Protein 8OO2 (pdb70)

Solvent-accessible surface area: 16910 Å² total; per-residue (Å²): 110,171,100,18,50,82,36,0,0,85,17,0,13,143,14,0,63,149,52,3,37,156,7,0,7,24,156,90,0,10,112,93,28,42,146,56,2,99,24,0,113,90,66,8,171,70,80,31,50,0,17,11,22,0,3,35,8,1,15,76,109,34,12,51,84,12,76,80,81,115,159,22,101,83,24,55,113,5,1,2,42,13,0,68,9,20,28,146,12,0,73,78,52,138,47,1,0,61,1,34,17,3,15,68,77,30,80,112,20,42,133,57,40,88,70,39,13,100,9,0,110,104,34,54,4,51,79,158,49,0,69,28,0,35,53,0,3,19,26,0,0,1,0,1,0,6,10,29,72,127,128,136,69,54,34,65,40,37,92,87,2,3,51,27,0,0,65,7,0,0,40,4,0,160,79,118,91,110,172,101,18,54,85,36,0,0,96,27,0,15,143,14,0,78,141,34,0,34,135,13,0,22,13,183,104,1,11,112,95,30,51,148,51,4,102,24,0,108,87,67,6,176,74,78,46,69,0,16,7,20,0,3,34,9,3,14,74,120,31,13,50,88,16,75,81,80,115,154,21,108,73,31,42,106,4,0,2,47,13,0,72,7,22,24,142,12,3,88,76,58,103,45,2,7,56,0,39,20,1,12,36,60,31,78,113,17,35,132,58,25,86,77,39,3,132,13,0,102,103,36,56,7,65,64,179,41,0,25,8,0,33,34,0,4,21,20,0,0,1,0,4,5,0,13,35,80,98,147,78,43,87,109,17,3,51,28,0,0,67,6,0,0,21,5,0,125,78,140,93

Nearest PDB structures (foldseek):
  8oo2-assembly1_A  TM=1.006E+00  e=8.091E-26  Amycolatopsis sulphurea
  8oo2-assembly1_B  TM=9.957E-01  e=4.336E-22  Amycolatopsis sulphurea
  2vpr-assembly1_A  TM=8.289E-01  e=4.171E-10  Pasteurella multocida
  6yr1-assembly1_AAA-2  TM=7.875E-01  e=1.462E-09  Escherichia coli
  4abz-assembly1_AAA-2  TM=7.807E-01  e=1.773E-09  Escherichia coli

Radius of gyration: 21.55 Å; Cα contacts (8 Å, |Δi|>4): 403; chains: 2; bounding box: 54×49×58 Å

Organism: NCBI:txid76022

Sequence (349 aa):
VRLSPETFARAALKLLNKSGLEGVSLRKLGDELGVQGPALYAHFKNKQELLDLMAEIMLDEALAPLDAMTEVADWHWWLAERARTIRRTLLSYRDGALLHAGSRPTADGAEAIPALLRPLREAGFSDKEALTVIITIGRYTLGCVIDEQRAPQPGPGADDTFEFGLQALLAGLRARLVRLSPETFARAALKLLNKSGLEGVSLRKLGDELGVQGPALYAHFKNKQELLDLMAEIMLDEALAPLDAMTEVADWHWWLAERARTIRRTLLSYRDGALLHAGSRPTADGAEAIPALLRPLREAGFSDKEALTVIITIGRYTLGCVIDEQRPGADDTFEFGLQALLAGLRARL

Structure (mmCIF, N/CA/C/O backbone):
data_8OO2
#
_entry.id   8OO2
#
_cell.length_a   44.580
_cell.length_b   82.780
_cell.length_c   99.940
_cell.angle_alpha   90.00
_cell.angle_beta   90.00
_cell.angle_gamma   90.00
#
_symmetry.space_group_name_H-M   'P 21 21 21'
#
loop_
_entity.id
_entity.type
_entity.pdbx_description
1 polymer 'Putative transcriptional regulator'
2 non-polymer 2-carboxamido-2-deacetyl-chelocardin
3 non-polymer 'MAGNESIUM ION'
4 water water
#
loop_
_atom_site.group_PDB
_atom_site.id
_atom_site.type_symbol
_atom_site.label_atom_id
_atom_site.label_alt_id
_atom_site.label_comp_id
_atom_site.label_asym_id
_atom_site.label_entity_id
_atom_site.label_seq_id
_atom_site.pdbx_PDB_ins_code
_atom_site.Cartn_x
_atom_site.Cartn_y
_atom_site.Cartn_z
_atom_site.occupancy
_atom_site.B_iso_or_equiv
_atom_site.auth_seq_id
_atom_site.auth_comp_id
_atom_site.auth_asym_id
_atom_site.auth_atom_id
_atom_site.pdbx_PDB_model_num
ATOM 1 N N . VAL A 1 5 ? -17.613 12.942 20.797 1.00 39.74 1 VAL A N 1
ATOM 2 C CA . VAL A 1 5 ? -16.346 12.123 20.773 1.00 35.29 1 VAL A CA 1
ATOM 3 C C . VAL A 1 5 ? -15.164 13.066 20.751 1.00 34.03 1 VAL A C 1
ATOM 4 O O . VAL A 1 5 ? -15.313 14.259 20.498 1.00 35.78 1 VAL A O 1
ATOM 17 N N . ARG A 1 6 ? -13.975 12.533 21.048 1.00 32.72 2 ARG A N 1
ATOM 18 C CA . ARG A 1 6 ? -12.793 13.362 21.114 1.00 32.46 2 ARG A CA 1
ATOM 19 C C . ARG A 1 6 ? -12.420 13.825 19.697 1.00 32.64 2 ARG A C 1
ATOM 20 O O . ARG A 1 6 ? -12.678 13.138 18.718 1.00 31.79 2 ARG A O 1
ATOM 41 N N . LEU A 1 7 ? -11.830 15.020 19.620 1.00 35.02 3 LEU A N 1
ATOM 42 C CA . LEU A 1 7 ? -11.492 15.644 18.331 1.00 36.34 3 LEU A CA 1
ATOM 43 C C . LEU A 1 7 ? -10.068 15.252 17.965 1.00 33.42 3 LEU A C 1
ATOM 44 O O . LEU A 1 7 ? -9.088 15.965 18.23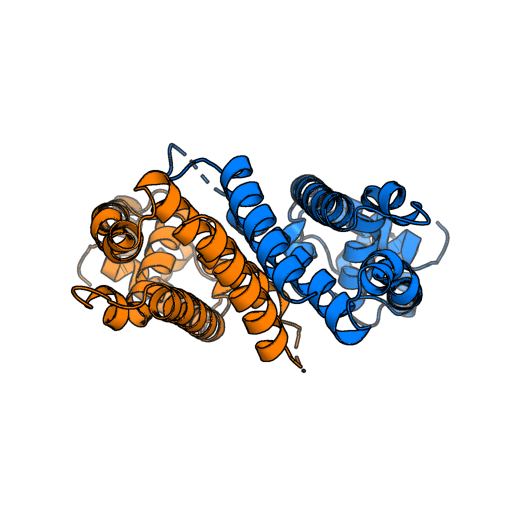1 1.00 35.04 3 LEU A O 1
ATOM 60 N N . SER A 1 8 ? -9.951 14.069 17.357 1.00 31.66 4 SER A N 1
ATOM 61 C CA . SER A 1 8 ? -8.658 13.585 16.875 1.00 34.17 4 SER A CA 1
ATOM 62 C C . SER A 1 8 ? -8.871 12.904 15.510 1.00 32.25 4 SER A C 1
ATOM 63 O O . SER A 1 8 ? -9.919 12.322 15.285 1.00 29.94 4 SER A O 1
ATOM 71 N N . PRO A 1 9 ? -7.854 12.960 14.654 1.00 30.75 5 PRO A N 1
ATOM 72 C CA . PRO A 1 9 ? -8.033 12.341 13.322 1.00 28.49 5 PRO A CA 1
ATOM 73 C C . PRO A 1 9 ? -8.321 10.864 13.370 1.00 26.30 5 PRO A C 1
ATOM 74 O O . PRO A 1 9 ? -9.116 10.375 12.563 1.00 27.13 5 PRO A O 1
ATOM 85 N N . GLU A 1 10 ? -7.751 10.144 14.317 1.00 27.57 6 GLU A N 1
ATOM 86 C CA . GLU A 1 10 ? -7.908 8.674 14.371 1.00 27.27 6 GLU A CA 1
ATOM 87 C C . GLU A 1 10 ? -9.365 8.358 14.725 1.00 26.14 6 GLU A C 1
ATOM 88 O O . GLU A 1 10 ? -9.878 7.405 14.182 1.00 24.42 6 GLU A O 1
ATOM 100 N N . THR A 1 11 ? -9.986 9.103 15.638 1.00 28.23 7 THR A N 1
ATOM 101 C CA . THR A 1 11 ? -11.403 8.912 15.920 1.00 26.06 7 THR A CA 1
ATOM 102 C C . THR A 1 11 ? -12.242 9.219 14.671 1.00 25.97 7 THR A C 1
ATOM 103 O O . THR A 1 11 ? -13.188 8.493 14.353 1.00 26.40 7 THR A O 1
ATOM 114 N N . PHE A 1 12 ? -11.901 10.282 13.950 1.00 26.13 8 PHE A N 1
ATOM 115 C CA . PHE A 1 12 ? -12.643 10.625 12.751 1.00 25.56 8 PHE A CA 1
ATOM 116 C C . PHE A 1 12 ? -12.474 9.546 11.687 1.00 26.79 8 PHE A C 1
ATOM 117 O O . PHE A 1 12 ? -13.445 9.142 11.034 1.00 24.65 8 PHE A O 1
ATOM 134 N N . ALA A 1 13 ? -11.255 9.047 11.499 1.00 24.67 9 ALA A N 1
ATOM 135 C CA . ALA A 1 13 ? -11.031 8.075 10.433 1.00 23.29 9 ALA A CA 1
ATOM 136 C C . ALA A 1 13 ? -11.655 6.739 10.770 1.00 23.67 9 ALA A C 1
ATOM 137 O O . ALA A 1 13 ? -12.106 6.017 9.882 1.00 22.78 9 ALA A O 1
ATOM 144 N N . ARG A 1 14 ? -11.734 6.386 12.061 1.00 24.60 10 ARG A N 1
ATOM 145 C CA . ARG A 1 14 ? -12.385 5.124 12.416 1.00 23.77 10 ARG A CA 1
ATOM 146 C C . ARG A 1 14 ? -13.900 5.202 12.237 1.00 24.96 10 ARG A C 1
ATOM 147 O O . ARG A 1 14 ? -14.537 4.210 11.875 1.00 26.20 10 ARG A O 1
ATOM 168 N N . ALA A 1 15 ? -14.481 6.369 12.431 1.00 23.32 11 ALA A N 1
ATOM 169 C CA . ALA A 1 15 ? -15.875 6.576 12.067 1.00 26.71 11 ALA A CA 1
ATOM 170 C C . ALA A 1 15 ? -16.054 6.452 10.544 1.00 24.55 11 ALA A C 1
ATOM 171 O O . ALA A 1 15 ? -17.061 5.917 10.072 1.00 25.92 11 ALA A O 1
ATOM 178 N N . ALA A 1 16 ? -15.087 6.924 9.771 1.00 22.86 12 ALA A N 1
ATOM 179 C CA . ALA A 1 16 ? -15.171 6.832 8.325 1.00 24.59 12 ALA A CA 1
ATOM 180 C C . ALA A 1 16 ? -15.056 5.392 7.861 1.00 25.52 12 ALA A C 1
ATOM 181 O O . ALA A 1 16 ? -15.611 5.024 6.834 1.00 24.04 12 ALA A O 1
ATOM 188 N N . LEU A 1 17 ? -14.345 4.541 8.604 1.00 24.02 13 LEU A N 1
ATOM 189 C CA . LEU A 1 17 ? -14.281 3.133 8.233 1.00 22.92 13 LEU A CA 1
ATOM 190 C C . LEU A 1 17 ? -15.640 2.477 8.443 1.00 25.38 13 LEU A C 1
ATOM 191 O O . LEU A 1 17 ? -15.999 1.556 7.707 1.00 25.63 13 LEU A O 1
ATOM 207 N N . LYS A 1 18 ? -16.396 2.946 9.423 1.00 25.97 14 LYS A N 1
ATOM 208 C CA . LYS A 1 18 ? -17.769 2.436 9.669 1.00 28.22 14 LYS A CA 1
ATOM 209 C C . LYS A 1 18 ? -18.615 2.844 8.468 1.00 26.82 14 LYS A C 1
ATOM 210 O O . LYS A 1 18 ? -19.380 2.022 7.995 1.00 27.50 14 LYS A O 1
ATOM 229 N N . LEU A 1 19 ? -18.456 4.066 7.987 1.00 25.70 15 LEU A N 1
ATOM 230 C CA . LEU A 1 19 ? -19.146 4.523 6.798 1.00 26.54 15 LEU A CA 1
ATOM 231 C C . LEU A 1 19 ? -18.777 3.675 5.585 1.00 26.17 15 LEU A C 1
ATOM 232 O O . LEU A 1 19 ? -19.656 3.317 4.771 1.00 25.00 15 LEU A O 1
ATOM 248 N N . LEU A 1 20 ? -17.503 3.351 5.442 1.00 23.54 16 LEU A N 1
ATOM 249 C CA . LEU A 1 20 ? -17.060 2.512 4.325 1.00 24.94 16 LEU A CA 1
ATOM 250 C C . LEU A 1 20 ? -17.798 1.177 4.325 1.00 24.97 16 LEU A C 1
ATOM 251 O O . LEU A 1 20 ? -18.292 0.735 3.305 1.00 23.15 16 LEU A O 1
ATOM 267 N N . ASN A 1 21 ? -17.840 0.499 5.492 1.00 24.51 17 ASN A N 1
ATOM 268 C CA . ASN A 1 21 ? -18.494 -0.798 5.543 1.00 26.25 17 ASN A CA 1
ATOM 269 C C . ASN A 1 21 ? -19.981 -0.673 5.322 1.00 27.18 17 ASN A C 1
ATOM 270 O O . ASN A 1 21 ? -20.581 -1.599 4.784 1.00 25.93 17 ASN A O 1
ATOM 281 N N . LYS A 1 22 ? -20.562 0.457 5.711 1.00 26.42 18 LYS A N 1
ATOM 282 C CA . LYS A 1 22 ? -22.005 0.641 5.588 1.00 28.74 18 LYS A CA 1
ATOM 283 C C . LYS A 1 22 ? -22.415 0.963 4.156 1.00 28.80 18 LYS A C 1
ATOM 284 O O . LYS A 1 22 ? -23.418 0.428 3.647 1.00 31.31 18 LYS A O 1
ATOM 303 N N . SER A 1 23 ? -21.691 1.857 3.501 1.00 27.56 19 SER A N 1
ATOM 304 C CA . SER A 1 23 ? -22.136 2.433 2.230 1.00 30.54 19 SER A CA 1
ATOM 305 C C . SER A 1 23 ? -21.129 2.285 1.094 1.00 34.14 19 SER A C 1
ATOM 306 O O . SER A 1 23 ? -21.421 2.696 -0.033 1.00 33.47 19 SER A O 1
ATOM 314 N N . GLY A 1 24 ? -19.947 1.732 1.354 1.00 27.32 20 GLY A N 1
ATOM 315 C CA . GLY A 1 24 ? -18.940 1.638 0.341 1.00 28.85 20 GLY A CA 1
ATOM 316 C C . GLY A 1 24 ? -18.190 2.920 0.178 1.00 26.96 20 GLY A C 1
ATOM 317 O O . GLY A 1 24 ? -18.446 3.939 0.819 1.00 26.12 20 GLY A O 1
ATOM 321 N N . LEU A 1 25 ? -17.207 2.879 -0.722 1.00 26.70 21 LEU A N 1
ATOM 322 C CA . LEU A 1 25 ? -16.295 4.026 -0.829 1.00 25.54 21 LEU A CA 1
ATOM 323 C C . LEU A 1 25 ? -17.029 5.253 -1.328 1.00 27.17 21 LEU A C 1
ATOM 324 O O . LEU A 1 25 ? -16.693 6.378 -0.959 1.00 25.51 21 LEU A O 1
ATOM 340 N N . GLU A 1 26 ? -18.087 5.056 -2.119 1.00 29.26 22 GLU A N 1
ATOM 341 C CA . GLU A 1 26 ? -18.898 6.189 -2.569 1.00 33.47 22 GLU A CA 1
ATOM 342 C C . GLU A 1 26 ? -19.560 6.931 -1.402 1.00 32.61 22 GLU A C 1
ATOM 343 O O . GLU A 1 26 ? -19.928 8.105 -1.546 1.00 35.95 22 GLU A O 1
ATOM 355 N N . GLY A 1 27 ? -19.729 6.284 -0.275 1.00 30.26 23 GLY A N 1
ATOM 356 C CA . GLY A 1 27 ? -20.294 6.919 0.912 1.00 30.64 23 GLY A CA 1
ATOM 357 C C . GLY A 1 27 ? -19.268 7.573 1.812 1.00 32.16 23 GLY A C 1
ATOM 358 O O . GLY A 1 27 ? -19.619 8.012 2.921 1.00 34.00 23 GLY A O 1
ATOM 362 N N . VAL A 1 28 ? -18.017 7.670 1.388 1.00 27.23 24 VAL A N 1
ATOM 363 C CA . VAL A 1 28 ? -16.932 8.235 2.165 1.00 29.62 24 VAL A CA 1
ATOM 364 C C . VAL A 1 28 ? -16.460 9.516 1.479 1.00 32.71 24 VAL A C 1
ATOM 365 O O . VAL A 1 28 ? -16.044 9.509 0.312 1.00 30.87 24 VAL A O 1
ATOM 378 N N . SER A 1 29 ? -16.516 10.613 2.201 1.00 30.56 25 SER A N 1
ATOM 379 C CA . SER A 1 29 ? -16.005 11.903 1.776 1.00 30.88 25 SER A CA 1
ATOM 380 C C . SER A 1 29 ? -15.945 12.777 3.022 1.00 30.44 25 SER A C 1
ATOM 381 O O . SER A 1 29 ? -16.532 12.440 4.042 1.00 29.67 25 SER A O 1
ATOM 389 N N . LEU A 1 30 ? -15.241 13.910 2.911 1.00 30.13 26 LEU A N 1
ATOM 390 C CA . LEU A 1 30 ? -15.195 14.836 4.045 1.00 34.57 26 LEU A CA 1
ATOM 391 C C . LEU A 1 30 ? -16.604 15.278 4.443 1.00 33.02 26 LEU A C 1
ATOM 392 O O . LEU A 1 30 ? -16.953 15.272 5.630 1.00 31.50 26 LEU A O 1
ATOM 408 N N . ARG A 1 31 ? -17.426 15.650 3.459 1.00 33.29 27 ARG A N 1
ATOM 409 C CA . ARG A 1 31 ? -18.774 16.118 3.744 1.00 34.69 27 ARG A CA 1
ATOM 410 C C . ARG A 1 31 ? -19.609 15.031 4.388 1.00 33.87 27 ARG A C 1
ATOM 411 O O . ARG A 1 31 ? -20.321 15.272 5.369 1.00 33.84 27 ARG A O 1
ATOM 432 N N . LYS A 1 32 ? -19.553 13.817 3.838 1.00 32.64 28 LYS A N 1
ATOM 433 C CA . LYS A 1 32 ? -20.384 12.733 4.354 1.00 32.88 28 LYS A CA 1
ATOM 434 C C . LYS A 1 32 ? -19.918 12.285 5.725 1.00 32.46 28 LYS A C 1
ATOM 435 O O . LYS A 1 32 ? -20.756 11.884 6.544 1.00 32.39 28 LYS A O 1
ATOM 454 N N . LEU A 1 33 ? -18.609 12.335 5.987 1.00 29.04 29 LEU A N 1
ATOM 455 C CA . LEU A 1 33 ? -18.122 12.077 7.330 1.00 29.53 29 LEU A CA 1
ATOM 456 C C . LEU A 1 33 ? -18.613 13.158 8.297 1.00 32.20 29 LEU A C 1
ATOM 457 O O . LEU A 1 33 ? -19.011 12.859 9.432 1.00 31.97 29 LEU A O 1
ATOM 473 N N . GLY A 1 34 ? -18.583 14.419 7.861 1.00 32.04 30 GLY A N 1
ATOM 474 C CA . GLY A 1 34 ? -19.131 15.488 8.687 1.00 33.20 30 GLY A CA 1
ATOM 475 C C . GLY A 1 34 ? -20.592 15.278 9.023 1.00 34.90 30 GLY A C 1
ATOM 476 O O . GLY A 1 34 ? -21.017 15.528 10.150 1.00 36.07 30 GLY A O 1
ATOM 480 N N . ASP A 1 35 ? -21.377 14.812 8.048 1.00 35.27 31 ASP A N 1
ATOM 481 C CA . ASP A 1 35 ? -22.776 14.478 8.319 1.00 35.58 31 ASP A CA 1
ATOM 482 C C . ASP A 1 35 ? -22.869 13.380 9.379 1.00 35.85 31 ASP A C 1
ATOM 483 O O . ASP A 1 35 ? -23.711 13.449 10.285 1.00 36.17 31 ASP A O 1
ATOM 492 N N . GLU A 1 36 ? -22.025 12.366 9.272 1.00 34.90 32 GLU A N 1
ATOM 493 C CA . GLU A 1 36 ? -22.038 11.262 10.234 1.00 37.77 32 GLU A CA 1
ATOM 494 C C . GLU A 1 36 ? -21.712 11.748 11.644 1.00 37.13 32 GLU A C 1
ATOM 495 O O . GLU A 1 36 ? -22.282 11.265 12.631 1.00 36.49 32 GLU A O 1
ATOM 507 N N . LEU A 1 37 ? -20.785 12.687 11.761 1.00 34.74 33 LEU A N 1
ATOM 508 C CA . LEU A 1 37 ? -20.405 13.218 13.062 1.00 34.65 33 LEU A CA 1
ATOM 509 C C . LEU A 1 37 ? -21.361 14.288 13.553 1.00 34.61 33 LEU A C 1
ATOM 510 O O . LEU A 1 37 ? -21.245 14.696 14.717 1.00 34.34 33 LEU A O 1
ATOM 526 N N . GLY A 1 38 ? -22.278 14.749 12.718 1.00 37.55 34 GLY A N 1
ATOM 527 C CA . GLY A 1 38 ? -23.308 15.673 13.194 1.00 38.01 34 GLY A CA 1
ATOM 528 C C . GLY A 1 38 ? -22.719 17.010 13.608 1.00 43.61 34 GLY A C 1
ATOM 529 O O . GLY A 1 38 ? -21.928 17.630 12.882 1.00 42.25 34 GLY A O 1
ATOM 533 N N . VAL A 1 39 ? -23.098 17.455 14.815 1.00 40.19 35 VAL A N 1
ATOM 534 C CA . VAL A 1 39 ? -22.698 18.782 15.296 1.00 39.58 35 VAL A CA 1
ATOM 535 C C . VAL A 1 39 ? -21.186 18.908 15.364 1.00 41.97 35 VAL A C 1
ATOM 536 O O . VAL A 1 39 ? -20.642 20.014 15.319 1.00 46.97 35 VAL A O 1
ATOM 549 N N . GLN A 1 40 ? -20.473 17.795 15.519 1.00 38.26 36 GLN A N 1
ATOM 550 C CA . GLN A 1 40 ? -19.018 17.811 15.606 1.00 39.10 36 GLN A CA 1
ATOM 551 C C . GLN A 1 40 ? -18.347 17.753 14.228 1.00 37.19 36 GLN A C 1
ATOM 552 O O . GLN A 1 40 ? -17.123 17.755 14.149 1.00 37.98 36 GLN A O 1
ATOM 566 N N . GLY A 1 41 ? -19.126 17.691 13.166 1.00 38.88 37 GLY A N 1
ATOM 567 C CA . GLY A 1 41 ? -18.585 17.527 11.831 1.00 41.04 37 GLY A CA 1
ATOM 568 C C . GLY A 1 41 ? -17.526 18.538 11.458 1.00 40.12 37 GLY A C 1
ATOM 569 O O . GLY A 1 41 ? -16.463 18.182 10.958 1.00 41.76 37 GLY A O 1
ATOM 573 N N . PRO A 1 42 ? -17.799 19.817 11.675 1.00 41.97 38 PRO A N 1
ATOM 574 C CA . PRO A 1 42 ? -16.840 20.850 11.231 1.00 45.57 38 PRO A CA 1
ATOM 575 C C . PRO A 1 42 ? -15.441 20.670 11.769 1.00 44.01 38 PRO A C 1
ATOM 576 O O . PRO A 1 42 ? -14.489 21.214 11.172 1.00 44.57 38 PRO A O 1
ATOM 587 N N . ALA A 1 43 ? -15.265 19.933 12.869 1.00 40.39 39 ALA A N 1
ATOM 588 C CA . ALA A 1 43 ? -13.925 19.758 13.423 1.00 39.73 39 ALA A CA 1
ATOM 589 C C . ALA A 1 43 ? -13.024 18.930 12.514 1.00 41.46 39 ALA A C 1
ATOM 590 O O . ALA A 1 43 ? -11.795 19.053 12.584 1.00 40.26 39 ALA A O 1
ATOM 597 N N . LEU A 1 44 ? -13.602 18.085 11.660 1.00 41.04 40 LEU A N 1
ATOM 598 C CA . LEU A 1 44 ? -12.791 17.233 10.803 1.00 38.39 40 LEU A CA 1
ATOM 599 C C . LEU A 1 44 ? -11.934 18.055 9.856 1.00 40.01 40 LEU A C 1
ATOM 600 O O . LEU A 1 44 ? -10.851 17.614 9.462 1.00 39.78 40 LEU A O 1
ATOM 616 N N . TYR A 1 45 ? -12.390 19.249 9.485 1.00 39.78 41 TYR A N 1
ATOM 617 C CA . TYR A 1 45 ? -11.676 20.044 8.490 1.00 41.05 41 TYR A CA 1
ATOM 618 C C . TYR A 1 45 ? -10.394 20.652 9.040 1.00 44.81 41 TYR A C 1
ATOM 619 O O . TYR A 1 45 ? -9.530 21.056 8.257 1.00 44.70 41 TYR A O 1
ATOM 637 N N . ALA A 1 46 ? -10.242 20.720 10.365 1.00 44.05 42 ALA A N 1
ATOM 638 C CA . ALA A 1 46 ? -8.983 21.130 10.948 1.00 48.98 42 ALA A CA 1
ATOM 639 C C . ALA A 1 46 ? -7.916 20.045 10.859 1.00 48.98 42 ALA A C 1
ATOM 640 O O . ALA A 1 46 ? -6.738 20.337 11.094 1.00 47.61 42 ALA A O 1
ATOM 647 N N . HIS A 1 47 ? -8.290 18.821 10.494 1.00 45.54 43 HIS A N 1
ATOM 648 C CA . HIS A 1 47 ? -7.372 17.692 10.520 1.00 46.73 43 HIS A CA 1
ATOM 649 C C . HIS A 1 47 ? -7.133 17.051 9.169 1.00 43.53 43 HIS A C 1
ATOM 650 O O . HIS A 1 47 ? -6.128 16.363 9.010 1.00 46.12 43 HIS A O 1
ATOM 664 N N . PHE A 1 48 ? -8.017 17.254 8.196 1.00 40.85 44 PHE A N 1
ATOM 665 C CA . PHE A 1 48 ? -7.859 16.693 6.862 1.00 38.29 44 PHE A CA 1
ATOM 666 C C . PHE A 1 48 ? -7.978 17.820 5.853 1.00 43.84 44 PHE A C 1
ATOM 667 O O . PHE A 1 48 ? -9.017 18.476 5.791 1.00 40.09 44 PHE A O 1
ATOM 684 N N . LYS A 1 49 ? -6.909 18.037 5.071 1.00 44.79 45 LYS A N 1
ATOM 685 C CA . LYS A 1 49 ? -6.921 19.068 4.042 1.00 46.20 45 LYS A CA 1
ATOM 686 C C . LYS A 1 49 ? -7.730 18.652 2.824 1.00 44.74 45 LYS A C 1
ATOM 687 O O . LYS A 1 49 ? -8.200 19.521 2.081 1.00 49.31 45 LYS A O 1
ATOM 706 N N . ASN A 1 50 ? -7.908 17.350 2.606 1.00 40.93 46 ASN A N 1
ATOM 707 C CA . ASN A 1 50 ? -8.603 16.859 1.425 1.00 37.53 46 ASN A CA 1
ATOM 708 C C . ASN A 1 50 ? -9.004 15.427 1.684 1.00 34.46 46 ASN A C 1
ATOM 709 O O . ASN A 1 50 ? -8.597 14.814 2.683 1.00 34.55 46 ASN A O 1
ATOM 720 N N . LYS A 1 51 ? -9.836 14.893 0.791 1.00 32.39 47 LYS A N 1
ATOM 721 C CA . LYS A 1 51 ? -10.348 13.542 0.980 1.00 32.60 47 LYS A CA 1
ATOM 722 C C . LYS A 1 51 ? -9.212 12.523 1.042 1.00 30.16 47 LYS A C 1
ATOM 723 O O . LYS A 1 51 ? -9.250 11.554 1.821 1.00 28.28 47 LYS A O 1
ATOM 742 N N . GLN A 1 52 ? -8.187 12.694 0.206 1.00 30.51 48 GLN A N 1
ATOM 743 C CA . GLN A 1 52 ? -7.131 11.701 0.188 1.00 30.53 48 GLN A CA 1
ATOM 744 C C . GLN A 1 52 ? -6.430 11.592 1.535 1.00 28.84 48 GLN A C 1
ATOM 745 O O . GLN A 1 52 ? -5.978 10.511 1.887 1.00 26.31 48 GLN A O 1
ATOM 759 N N . GLU A 1 53 ? -6.291 12.711 2.273 1.00 30.59 49 GLU A N 1
ATOM 760 C CA . GLU A 1 53 ? -5.692 12.649 3.603 1.00 31.14 49 GLU A CA 1
ATOM 761 C C . GLU A 1 53 ? -6.535 11.767 4.537 1.00 27.36 49 GLU A C 1
ATOM 762 O O . GLU A 1 53 ? -6.001 11.040 5.384 1.00 24.65 49 GLU A O 1
ATOM 774 N N . LEU A 1 54 ? -7.826 11.849 4.433 1.00 25.25 50 LEU A N 1
ATOM 775 C CA . LEU A 1 54 ? -8.697 10.946 5.216 1.00 24.21 50 LEU A CA 1
ATOM 776 C C . LEU A 1 54 ? -8.498 9.513 4.761 1.00 23.37 50 LEU A C 1
ATOM 777 O O . LEU A 1 54 ? -8.349 8.602 5.564 1.00 21.37 50 LEU A O 1
ATOM 793 N N . LEU A 1 55 ? -8.494 9.272 3.433 1.00 22.84 51 LEU A N 1
ATOM 794 C CA . LEU A 1 55 ? -8.347 7.909 2.959 1.00 21.55 51 LEU A CA 1
ATOM 795 C C . LEU A 1 55 ? -7.008 7.322 3.376 1.00 21.77 51 LEU A C 1
ATOM 796 O O . LEU A 1 55 ? -6.930 6.125 3.704 1.00 19.89 51 LEU A O 1
ATOM 812 N N . ASP A 1 56 ? -5.949 8.135 3.355 1.00 20.91 52 ASP A N 1
ATOM 813 C CA . ASP A 1 56 ? -4.625 7.661 3.749 1.00 21.73 52 ASP A CA 1
ATOM 814 C C . ASP A 1 56 ? -4.683 7.125 5.174 1.00 21.55 52 ASP A C 1
ATOM 815 O O . ASP A 1 56 ? -4.089 6.078 5.485 1.00 21.74 52 ASP A O 1
ATOM 824 N N . LEU A 1 57 ? -5.320 7.870 6.063 1.00 21.92 53 LEU A N 1
ATOM 825 C CA . LEU A 1 57 ? -5.397 7.456 7.481 1.00 20.38 53 LEU A CA 1
ATOM 826 C C . LEU A 1 57 ? -6.260 6.235 7.635 1.00 20.60 53 LEU A C 1
ATOM 827 O O . LEU A 1 57 ? -5.857 5.281 8.301 1.00 20.62 53 LEU A O 1
ATOM 843 N N . MET A 1 58 ? -7.426 6.201 6.950 1.00 19.75 54 MET A N 1
ATOM 844 C CA . MET A 1 58 ? -8.249 5.014 6.988 1.00 19.81 54 MET A CA 1
ATOM 845 C C . MET A 1 58 ? -7.475 3.793 6.557 1.00 19.49 54 MET A C 1
ATOM 846 O O . MET A 1 58 ? -7.592 2.720 7.173 1.00 18.47 54 MET A O 1
ATOM 860 N N . ALA A 1 59 ? -6.778 3.899 5.426 1.00 19.19 55 ALA A N 1
ATOM 8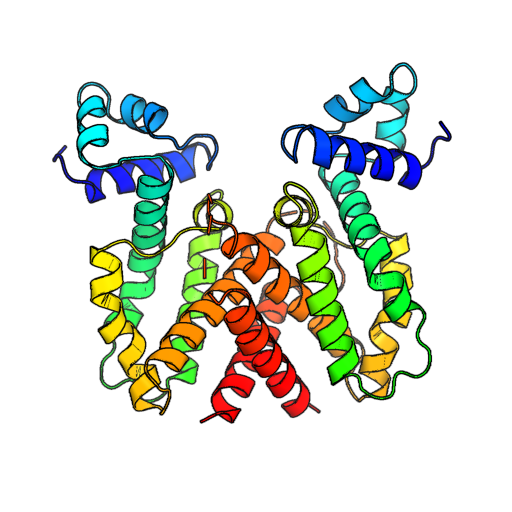61 C CA . ALA A 1 59 ? -6.066 2.743 4.877 1.00 19.89 55 ALA A CA 1
ATOM 862 C C . ALA A 1 59 ? -5.021 2.234 5.876 1.00 21.61 55 ALA A C 1
ATOM 863 O O . ALA A 1 59 ? -4.815 1.017 5.998 1.00 20.46 55 ALA A O 1
ATOM 870 N N . GLU A 1 60 ? -4.342 3.137 6.564 1.00 22.15 56 GLU A N 1
ATOM 871 C CA . GLU A 1 60 ? -3.349 2.721 7.574 1.00 23.38 56 GLU A CA 1
ATOM 872 C C . GLU A 1 60 ? -3.991 2.036 8.753 1.00 24.15 56 GLU A C 1
ATOM 873 O O . GLU A 1 60 ? -3.537 0.961 9.190 1.00 26.85 56 GLU A O 1
ATOM 885 N N . ILE A 1 61 ? -5.033 2.647 9.327 1.00 22.38 57 ILE A N 1
ATOM 886 C CA . ILE A 1 61 ? -5.701 2.073 10.486 1.00 23.95 57 ILE A CA 1
ATOM 887 C C . ILE A 1 61 ? -6.248 0.695 10.159 1.00 24.72 57 ILE A C 1
ATOM 888 O O . ILE A 1 61 ? -6.144 -0.250 10.976 1.00 24.70 57 ILE A O 1
ATOM 904 N N . MET A 1 62 ? -6.877 0.563 9.004 1.00 20.42 58 MET A N 1
ATOM 905 C CA . MET A 1 62 ? -7.463 -0.704 8.596 1.00 22.08 58 MET A CA 1
ATOM 906 C C . MET A 1 62 ? -6.450 -1.826 8.713 1.00 21.34 58 MET A C 1
ATOM 907 O O . MET A 1 62 ? -6.753 -2.912 9.190 1.00 22.43 58 MET A O 1
ATOM 921 N N . LEU A 1 63 ? -5.269 -1.643 8.120 1.00 21.52 59 LEU A N 1
ATOM 922 C CA . LEU A 1 63 ? -4.308 -2.737 8.070 1.00 21.82 59 LEU A CA 1
ATOM 923 C C . LEU A 1 63 ? -3.509 -2.852 9.377 1.00 23.17 59 LEU A C 1
ATOM 924 O O . LEU A 1 63 ? -3.123 -3.979 9.763 1.00 23.57 59 LEU A O 1
ATOM 940 N N . ASP A 1 64 ? -3.200 -1.721 10.017 1.00 25.27 60 ASP A N 1
ATOM 941 C CA . ASP A 1 64 ? -2.488 -1.776 11.309 1.00 27.03 60 ASP A CA 1
ATOM 942 C C . ASP A 1 64 ? -3.187 -2.705 12.299 1.00 28.47 60 ASP A C 1
ATOM 943 O O . ASP A 1 64 ? -2.535 -3.511 13.007 1.00 27.81 60 ASP A O 1
ATOM 952 N N . GLU A 1 65 ? -4.499 -2.615 12.388 1.00 29.36 61 GLU A N 1
ATOM 953 C CA . GLU A 1 65 ? -5.233 -3.452 13.332 1.00 32.00 61 GLU A CA 1
ATOM 954 C C . GLU A 1 65 ? -4.892 -4.920 13.131 1.00 30.74 61 GLU A C 1
ATOM 955 O O . GLU A 1 65 ? -4.742 -5.672 14.080 1.00 29.70 61 GLU A O 1
ATOM 967 N N . ALA A 1 66 ? -4.743 -5.345 11.896 1.00 25.51 62 ALA A N 1
ATOM 968 C CA . ALA A 1 66 ? -4.542 -6.760 11.592 1.00 23.89 62 ALA A CA 1
ATOM 969 C C . ALA A 1 66 ? -3.080 -7.120 11.589 1.00 23.40 62 ALA A C 1
ATOM 970 O O . ALA A 1 66 ? -2.734 -8.258 11.876 1.00 23.71 62 ALA A O 1
ATOM 977 N N . LEU A 1 67 ? -2.208 -6.168 11.235 1.00 23.56 63 LEU A N 1
ATOM 978 C CA . LEU A 1 67 ? -0.769 -6.438 11.178 1.00 25.58 63 LEU A CA 1
ATOM 979 C C . LEU A 1 67 ? -0.075 -6.309 12.524 1.00 27.07 63 LEU A C 1
ATOM 980 O O . LEU A 1 67 ? 1.075 -6.703 12.623 1.00 24.74 63 LEU A O 1
ATOM 996 N N . ALA A 1 68 ? -0.769 -5.799 13.535 1.00 27.01 64 ALA A N 1
ATOM 997 C CA . ALA A 1 68 ? -0.151 -5.566 14.841 1.00 29.10 64 ALA A CA 1
ATOM 998 C C . ALA A 1 68 ? 0.607 -6.761 15.376 1.00 28.47 64 ALA A C 1
ATOM 999 O O . ALA A 1 68 ? 1.753 -6.578 15.791 1.00 31.04 64 ALA A O 1
ATOM 1006 N N . PRO A 1 69 ? 0.081 -7.982 15.366 1.00 28.98 65 PRO A N 1
ATOM 1007 C CA . PRO A 1 69 ? 0.881 -9.117 15.855 1.00 29.43 65 PRO A CA 1
ATOM 1008 C C . PRO A 1 69 ? 2.195 -9.248 15.135 1.00 32.41 65 PRO A C 1
ATOM 1009 O O . PRO A 1 69 ? 3.235 -9.457 15.747 1.00 32.34 65 PRO A O 1
ATOM 1020 N N . LEU A 1 70 ? 2.182 -9.143 13.799 1.00 29.15 66 LEU A N 1
ATOM 1021 C CA . LEU A 1 70 ? 3.420 -9.247 13.036 1.00 30.35 66 LEU A CA 1
ATOM 1022 C C . LEU A 1 70 ? 4.347 -8.070 13.302 1.00 31.27 66 LEU A C 1
ATOM 1023 O O . LEU A 1 70 ? 5.584 -8.246 13.320 1.00 33.94 66 LEU A O 1
ATOM 1039 N N . ASP A 1 71 ? 3.788 -6.878 13.520 1.00 30.26 67 ASP A N 1
ATOM 1040 C CA . ASP A 1 71 ? 4.598 -5.712 13.807 1.00 31.44 67 ASP A CA 1
ATOM 1041 C C . ASP A 1 71 ? 5.297 -5.827 15.157 1.00 36.87 67 ASP A C 1
ATOM 1042 O O . ASP A 1 71 ? 6.369 -5.217 15.337 1.00 38.51 67 ASP A O 1
ATOM 1051 N N . ALA A 1 72 ? 4.755 -6.623 16.055 1.00 32.00 68 ALA A N 1
ATOM 1052 C CA . ALA A 1 72 ? 5.322 -6.772 17.392 1.00 36.73 68 ALA A CA 1
ATOM 1053 C C . ALA A 1 72 ? 6.444 -7.790 17.463 1.00 42.60 68 ALA A C 1
ATOM 1054 O O . ALA A 1 72 ? 7.107 -7.896 18.489 1.00 44.59 68 ALA A O 1
ATOM 1061 N N . MET A 1 73 ? 6.696 -8.530 16.395 1.00 40.26 69 MET A N 1
ATOM 1062 C CA . MET A 1 73 ? 7.718 -9.572 16.442 1.00 43.25 69 MET A CA 1
ATOM 1063 C C . MET A 1 73 ? 9.110 -8.958 16.439 1.00 42.90 69 MET A C 1
ATOM 1064 O O . MET A 1 73 ? 9.403 -8.036 15.685 1.00 49.67 69 MET A O 1
ATOM 1078 N N . THR A 1 74 ? 9.972 -9.475 17.304 1.00 47.34 70 THR A N 1
ATOM 1079 C CA . THR A 1 74 ? 11.342 -9.011 17.426 1.00 50.16 70 THR A CA 1
ATOM 1080 C C . THR A 1 74 ? 12.296 -10.105 16.967 1.00 48.84 70 THR A C 1
ATOM 1081 O O . THR A 1 74 ? 11.948 -11.291 16.947 1.00 50.52 70 THR A O 1
ATOM 1092 N N . GLU A 1 75 ? 13.506 -9.686 16.602 1.00 48.66 71 GLU A N 1
ATOM 1093 C CA . GLU A 1 75 ? 14.549 -10.595 16.120 1.00 53.70 71 GLU A CA 1
ATOM 1094 C C . GLU A 1 75 ? 13.998 -11.615 15.124 1.00 47.54 71 GLU A C 1
ATOM 1095 O O . GLU A 1 75 ? 14.352 -12.788 15.166 1.00 51.37 71 GLU A O 1
ATOM 1107 N N . VAL A 1 76 ? 13.142 -11.166 14.215 1.00 41.42 72 VAL A N 1
ATOM 1108 C CA . VAL A 1 76 ? 12.539 -12.027 13.198 1.00 37.20 72 VAL A CA 1
ATOM 1109 C C . VAL A 1 76 ? 13.642 -12.647 12.359 1.00 39.96 72 VAL A C 1
ATOM 1110 O O . VAL A 1 76 ? 14.326 -11.943 11.608 1.00 42.29 72 VAL A O 1
ATOM 1123 N N . ALA A 1 77 ? 13.832 -13.969 12.481 1.00 35.47 73 ALA A N 1
ATOM 1124 C CA . ALA A 1 77 ? 14.894 -14.669 11.766 1.00 37.54 73 ALA A CA 1
ATOM 1125 C C . ALA A 1 77 ? 14.439 -15.173 10.411 1.00 35.27 73 ALA A C 1
ATOM 1126 O O . ALA A 1 77 ? 15.261 -15.310 9.515 1.00 36.86 73 ALA A O 1
ATOM 1133 N N . ASP A 1 78 ? 13.141 -15.430 10.235 1.00 31.46 74 ASP A N 1
ATOM 1134 C CA . ASP A 1 78 ? 12.591 -15.999 9.011 1.00 31.20 74 ASP A CA 1
ATOM 1135 C C . ASP A 1 78 ? 11.784 -14.905 8.310 1.00 28.11 74 ASP A C 1
ATOM 1136 O O . ASP A 1 78 ? 10.519 -14.841 8.365 1.00 26.96 74 ASP A O 1
ATOM 1145 N N . TRP A 1 79 ? 12.511 -14.020 7.603 1.00 26.64 75 TRP A N 1
ATOM 1146 C CA . TRP A 1 79 ? 11.842 -12.906 6.936 1.00 25.64 75 TRP A CA 1
ATOM 1147 C C . TRP A 1 79 ? 10.899 -13.383 5.832 1.00 23.99 75 TRP A C 1
ATOM 1148 O O . TRP A 1 79 ? 9.909 -12.717 5.540 1.00 25.24 75 TRP A O 1
ATOM 1169 N N . HIS A 1 80 ? 11.177 -14.523 5.230 1.00 23.76 76 HIS A N 1
ATOM 1170 C CA . HIS A 1 80 ? 10.274 -15.084 4.219 1.00 24.64 76 HIS A CA 1
ATOM 1171 C C . HIS A 1 80 ? 8.905 -15.387 4.821 1.00 24.27 76 HIS A C 1
ATOM 1172 O O . HIS A 1 80 ? 7.866 -14.946 4.288 1.00 24.39 76 HIS A O 1
ATOM 1186 N N . TRP A 1 81 ? 8.870 -16.153 5.891 1.00 24.42 77 TRP A N 1
ATOM 1187 C CA . TRP A 1 81 ? 7.621 -16.439 6.571 1.00 26.16 77 TRP A CA 1
ATOM 1188 C C . TRP A 1 81 ? 6.928 -15.161 6.982 1.00 25.02 77 TRP A C 1
ATOM 1189 O O . TRP A 1 81 ? 5.716 -15.004 6.766 1.00 23.52 77 TRP A O 1
ATOM 1210 N N . TRP A 1 82 ? 7.678 -14.236 7.598 1.00 24.04 78 TRP A N 1
ATOM 1211 C CA . TRP A 1 82 ? 7.106 -12.978 8.077 1.00 22.79 78 TRP A CA 1
ATOM 1212 C C . TRP A 1 82 ? 6.457 -12.204 6.934 1.00 22.67 78 TRP A C 1
ATOM 1213 O O . TRP A 1 82 ? 5.322 -11.747 7.040 1.00 20.78 78 TRP A O 1
ATOM 1234 N N . LEU A 1 83 ? 7.166 -12.039 5.823 1.00 21.48 79 LEU A N 1
ATOM 1235 C CA . LEU A 1 83 ? 6.621 -11.268 4.713 1.00 22.46 79 LEU A CA 1
ATOM 1236 C C . LEU A 1 83 ? 5.430 -11.964 4.093 1.00 19.46 79 LEU A C 1
ATOM 1237 O O . LEU A 1 83 ? 4.440 -11.303 3.734 1.00 19.99 79 LEU A O 1
ATOM 1253 N N . ALA A 1 84 ? 5.484 -13.274 3.953 1.00 19.27 80 ALA A N 1
ATOM 1254 C CA . ALA A 1 84 ? 4.366 -14.031 3.441 1.00 20.38 80 ALA A CA 1
ATOM 1255 C C . ALA A 1 84 ? 3.148 -13.847 4.311 1.00 22.00 80 ALA A C 1
ATOM 1256 O O . ALA A 1 84 ? 2.032 -13.671 3.807 1.00 19.99 80 ALA A O 1
ATOM 1263 N N . GLU A 1 85 ? 3.338 -13.834 5.620 1.00 19.58 81 GLU A N 1
ATOM 1264 C CA . GLU A 1 85 ? 2.206 -13.656 6.539 1.00 22.22 81 GLU A CA 1
ATOM 1265 C C . GLU A 1 85 ? 1.674 -12.250 6.485 1.00 21.08 81 GLU A C 1
ATOM 1266 O O . GLU A 1 85 ? 0.439 -12.038 6.616 1.00 19.00 81 GLU A O 1
ATOM 1278 N N . ARG A 1 86 ? 2.554 -11.266 6.309 1.00 19.24 82 ARG A N 1
ATOM 1279 C CA . ARG A 1 86 ? 2.077 -9.901 6.090 1.00 19.47 82 ARG A CA 1
ATOM 1280 C C . ARG A 1 86 ? 1.153 -9.849 4.870 1.00 19.35 82 ARG A C 1
ATOM 1281 O O . ARG A 1 86 ? 0.026 -9.294 4.934 1.00 18.16 82 ARG A O 1
ATOM 1302 N N . ALA A 1 87 ? 1.592 -10.454 3.771 1.00 18.64 83 ALA A N 1
ATOM 1303 C CA . ALA A 1 87 ? 0.781 -10.422 2.539 1.00 19.30 83 ALA A CA 1
ATOM 1304 C C . ALA A 1 87 ? -0.561 -11.120 2.768 1.00 19.50 83 ALA A C 1
ATOM 1305 O O . ALA A 1 87 ? -1.634 -10.623 2.371 1.00 18.72 83 ALA A O 1
ATOM 1312 N N . ARG A 1 88 ? -0.538 -12.291 3.399 1.00 19.32 84 ARG A N 1
ATOM 1313 C CA . ARG A 1 88 ? -1.771 -13.013 3.669 1.00 20.11 84 ARG A CA 1
ATOM 1314 C C . ARG A 1 88 ? -2.705 -12.211 4.560 1.00 22.44 84 ARG A C 1
ATOM 1315 O O . ARG A 1 88 ? -3.950 -12.215 4.330 1.00 19.66 84 ARG A O 1
ATOM 1336 N N . THR A 1 89 ? -2.141 -11.502 5.542 1.00 20.66 85 THR A N 1
ATOM 1337 C CA . THR A 1 89 ? -2.921 -10.713 6.460 1.00 21.94 85 THR A CA 1
ATOM 1338 C C . THR A 1 89 ? -3.550 -9.514 5.756 1.00 20.68 85 THR A C 1
ATOM 1339 O O . THR A 1 89 ? -4.721 -9.198 6.010 1.00 20.02 85 THR A O 1
ATOM 1350 N N . ILE A 1 90 ? -2.784 -8.817 4.952 1.00 17.60 86 ILE A N 1
ATOM 1351 C CA . ILE A 1 90 ? -3.304 -7.718 4.132 1.00 19.02 86 ILE A CA 1
ATOM 1352 C C . ILE A 1 90 ? -4.427 -8.213 3.230 1.00 18.08 86 ILE A C 1
ATOM 1353 O O . ILE A 1 90 ? -5.528 -7.613 3.191 1.00 19.08 86 ILE A O 1
ATOM 1369 N N . ARG A 1 91 ? -4.207 -9.355 2.550 1.00 18.10 87 ARG A N 1
ATOM 1370 C CA . ARG A 1 91 ? -5.232 -9.906 1.668 1.00 19.09 87 ARG A CA 1
ATOM 1371 C C . ARG A 1 91 ? -6.527 -10.171 2.444 1.00 20.80 87 ARG A C 1
ATOM 1372 O O . ARG A 1 91 ? -7.611 -9.740 2.042 1.00 18.59 87 ARG A O 1
ATOM 1393 N N . ARG A 1 92 ? -6.429 -10.901 3.555 1.00 20.00 88 ARG A N 1
ATOM 1394 C CA . ARG A 1 92 ? -7.617 -11.186 4.354 1.00 21.66 88 ARG A CA 1
ATOM 1395 C C . ARG A 1 92 ? -8.300 -9.909 4.802 1.00 21.50 88 ARG A C 1
ATOM 1396 O O . ARG A 1 92 ? -9.554 -9.820 4.795 1.00 22.35 88 ARG A O 1
ATOM 1417 N N . THR A 1 93 ? -7.532 -8.927 5.248 1.00 19.77 89 THR A N 1
ATOM 1418 C CA . THR A 1 93 ? -8.099 -7.704 5.761 1.00 20.67 89 THR A CA 1
ATOM 1419 C C . THR A 1 93 ? -8.805 -6.890 4.696 1.00 20.57 89 THR A C 1
ATOM 1420 O O . THR A 1 93 ? -9.942 -6.425 4.882 1.00 19.76 89 THR A O 1
ATOM 1431 N N . LEU A 1 94 ? -8.156 -6.716 3.538 1.00 17.60 90 LEU A N 1
ATOM 1432 C CA . LEU A 1 94 ? -8.780 -5.941 2.480 1.00 19.62 90 LEU A CA 1
ATOM 1433 C C . LEU A 1 94 ? -10.044 -6.601 1.996 1.00 19.00 90 LEU A C 1
ATOM 1434 O O . LEU A 1 94 ? -11.012 -5.896 1.672 1.00 22.53 90 LEU A O 1
ATOM 1450 N N . LEU A 1 95 ? -10.083 -7.942 1.962 1.00 18.23 91 LEU A N 1
ATOM 1451 C CA . LEU A 1 95 ? -11.276 -8.663 1.572 1.00 23.60 91 LEU A CA 1
ATOM 1452 C C . LEU A 1 95 ? -12.378 -8.561 2.612 1.00 22.71 91 LEU A C 1
ATOM 1453 O O . LEU A 1 95 ? -13.521 -8.773 2.273 1.00 24.18 91 LEU A O 1
ATOM 1469 N N . SER A 1 96 ? -12.063 -8.224 3.838 1.00 22.35 92 SER A N 1
ATOM 1470 C CA . SER A 1 96 ? -13.052 -8.182 4.929 1.00 22.80 92 SER A CA 1
ATOM 1471 C C . SER A 1 96 ? -13.760 -6.843 5.028 1.00 25.25 92 SER A C 1
ATOM 1472 O O . SER A 1 96 ? -14.747 -6.733 5.739 1.00 23.90 92 SER A O 1
ATOM 1480 N N . TYR A 1 97 ? -13.282 -5.815 4.342 1.00 21.92 93 TYR A N 1
ATOM 1481 C CA . TYR A 1 97 ? -13.948 -4.521 4.311 1.00 23.16 93 TYR A CA 1
ATOM 1482 C C . TYR A 1 97 ? -14.642 -4.321 2.968 1.00 24.51 93 TYR A C 1
ATOM 1483 O O . TYR A 1 97 ? -14.116 -4.707 1.936 1.00 20.60 93 TYR A O 1
ATOM 1501 N N . ARG A 1 98 ? -15.823 -3.726 2.999 1.00 23.18 94 ARG A N 1
ATOM 1502 C CA . ARG A 1 98 ? -16.498 -3.314 1.773 1.00 22.80 94 ARG A CA 1
ATOM 1503 C C . ARG A 1 98 ? -15.611 -2.318 1.035 1.00 22.04 94 ARG A C 1
ATOM 1504 O O . ARG A 1 98 ? -15.159 -1.322 1.626 1.00 21.82 94 ARG A O 1
ATOM 1525 N N . ASP A 1 99 ? -15.354 -2.587 -0.250 1.00 21.14 95 ASP A N 1
ATOM 1526 C CA . ASP A 1 99 ? -14.505 -1.735 -1.071 1.00 24.15 95 ASP A CA 1
ATOM 1527 C C . ASP A 1 99 ? -13.105 -1.545 -0.439 1.00 21.45 95 ASP A C 1
ATOM 1528 O O . ASP A 1 99 ? -12.546 -0.471 -0.563 1.00 18.71 95 ASP A O 1
ATOM 1537 N N . GLY A 1 100 ? -12.610 -2.555 0.268 1.00 20.71 96 GLY A N 1
ATOM 1538 C CA . GLY A 1 100 ? -11.351 -2.406 0.992 1.00 21.11 96 GLY A CA 1
ATOM 1539 C C . GLY A 1 100 ? -10.183 -2.099 0.064 1.00 19.48 96 GLY A C 1
ATOM 1540 O O . GLY A 1 100 ? -9.425 -1.175 0.333 1.00 18.44 96 GLY A O 1
ATOM 1544 N N . ALA A 1 101 ? -10.066 -2.849 -1.023 1.00 20.04 97 ALA A N 1
ATOM 1545 C CA . ALA A 1 101 ? -8.951 -2.619 -1.975 1.00 21.14 97 ALA A CA 1
ATOM 1546 C C . ALA A 1 101 ? -9.111 -1.289 -2.685 1.00 22.02 97 ALA A C 1
ATOM 1547 O O . ALA A 1 101 ? -8.121 -0.595 -2.943 1.00 18.89 97 ALA A O 1
ATOM 1554 N N . LEU A 1 102 ? -10.359 -0.890 -3.016 1.00 22.05 98 LEU A N 1
ATOM 1555 C CA . LEU A 1 102 ? -10.552 0.398 -3.653 1.00 22.32 98 LEU A CA 1
ATOM 1556 C C . LEU A 1 102 ? -10.184 1.539 -2.716 1.00 21.46 98 LEU A C 1
ATOM 1557 O O . LEU A 1 102 ? -9.695 2.576 -3.163 1.00 19.10 98 LEU A O 1
ATOM 1573 N N . LEU A 1 103 ? -10.505 1.420 -1.437 1.00 17.79 99 LEU A N 1
ATOM 1574 C CA . LEU A 1 103 ? -10.131 2.454 -0.446 1.00 20.28 99 LEU A CA 1
ATOM 1575 C C . LEU A 1 103 ? -8.609 2.534 -0.422 1.00 19.60 99 LEU A C 1
ATOM 1576 O O . LEU A 1 103 ? -8.064 3.618 -0.439 1.00 19.68 99 LEU A O 1
ATOM 1592 N N . HIS A 1 104 ? -7.971 1.381 -0.410 1.00 18.31 100 HIS A N 1
ATOM 1593 C CA . HIS A 1 104 ? -6.504 1.304 -0.289 1.00 18.33 100 HIS A CA 1
ATOM 1594 C C . HIS A 1 104 ? -5.817 1.826 -1.549 1.00 19.61 100 HIS A C 1
ATOM 1595 O O . HIS A 1 104 ? -4.843 2.462 -1.425 1.00 18.79 100 HIS A O 1
ATOM 1609 N N . ALA A 1 105 ? -6.294 1.514 -2.730 1.00 15.56 101 ALA A N 1
ATOM 1610 C CA . ALA A 1 105 ? -5.596 1.895 -3.970 1.00 20.05 101 ALA A CA 1
ATOM 1611 C C . ALA A 1 105 ? -5.203 3.368 -3.919 1.00 19.05 101 ALA A C 1
ATOM 1612 O O . ALA A 1 105 ? -6.080 4.187 -3.679 1.00 19.20 101 ALA A O 1
ATOM 1619 N N . GLY A 1 106 ? -3.926 3.677 -4.122 1.00 21.34 102 GLY A N 1
ATOM 1620 C CA . GLY A 1 106 ? -3.491 5.060 -4.214 1.00 23.18 102 GLY A CA 1
ATOM 1621 C C . GLY A 1 106 ? -3.133 5.673 -2.868 1.00 22.30 102 GLY A C 1
ATOM 1622 O O . GLY A 1 106 ? -2.673 6.823 -2.820 1.00 24.06 102 GLY A O 1
ATOM 1626 N N . SER A 1 107 ? -3.335 4.954 -1.786 1.00 19.43 103 SER A N 1
ATOM 1627 C CA . SER A 1 107 ? -3.035 5.542 -0.471 1.00 20.39 103 SER A CA 1
ATOM 1628 C C . SER A 1 107 ? -1.514 5.519 -0.238 1.00 22.20 103 SER A C 1
ATOM 1629 O O . SER A 1 107 ? -0.777 4.723 -0.829 1.00 20.69 103 SER A O 1
ATOM 1637 N N . ARG A 1 108 ? -1.070 6.395 0.646 1.00 22.71 104 ARG A N 1
ATOM 1638 C CA . ARG A 1 108 ? 0.338 6.509 0.999 1.00 24.12 104 ARG A CA 1
ATOM 1639 C C . ARG A 1 108 ? 0.437 6.681 2.474 1.00 23.65 104 ARG A C 1
ATOM 1640 O O . ARG A 1 108 ? -0.536 7.088 3.153 1.00 22.97 104 ARG A O 1
ATOM 1661 N N . PRO A 1 109 ? 1.593 6.386 3.091 1.00 24.65 105 PRO A N 1
ATOM 1662 C CA . PRO A 1 109 ? 1.741 6.529 4.534 1.00 24.90 105 PRO A CA 1
ATOM 1663 C C . PRO A 1 109 ? 1.454 7.946 4.980 1.00 25.80 105 PRO A C 1
ATOM 1664 O O . PRO A 1 109 ? 1.781 8.909 4.291 1.00 27.41 105 PRO A O 1
ATOM 1675 N N . THR A 1 110 ? 0.852 8.065 6.169 1.00 25.31 106 THR A N 1
ATOM 1676 C CA . THR A 1 110 ? 0.773 9.331 6.883 1.00 26.47 106 THR A CA 1
ATOM 1677 C C . THR A 1 110 ? 2.125 9.637 7.561 1.00 29.08 106 THR A C 1
ATOM 1678 O O . THR A 1 110 ? 3.013 8.814 7.605 1.00 28.56 106 THR A O 1
ATOM 1689 N N . ALA A 1 111 ? 2.244 10.855 8.101 1.00 30.47 107 ALA A N 1
ATOM 1690 C CA . ALA A 1 111 ? 3.427 11.232 8.844 1.00 35.23 107 ALA A CA 1
ATOM 1691 C C . ALA A 1 111 ? 3.709 10.243 9.969 1.00 35.79 107 ALA A C 1
ATOM 1692 O O . ALA A 1 111 ? 4.826 9.717 10.078 1.00 33.87 107 ALA A O 1
ATOM 1699 N N . ASP A 1 112 ? 2.721 9.965 10.796 1.00 36.15 108 ASP A N 1
ATOM 1700 C CA . ASP A 1 112 ? 2.893 9.061 11.930 1.00 36.79 108 ASP A CA 1
ATOM 1701 C C . ASP A 1 112 ? 3.103 7.624 11.462 1.00 33.32 108 ASP A C 1
ATOM 1702 O O . ASP A 1 112 ? 3.763 6.844 12.131 1.00 35.78 108 ASP A O 1
ATOM 1711 N N . GLY A 1 113 ? 2.531 7.248 10.335 1.00 29.30 109 GLY A N 1
ATOM 1712 C CA . GLY A 1 113 ? 2.763 5.920 9.809 1.00 29.20 109 GLY A CA 1
ATOM 1713 C C . GLY A 1 113 ? 4.158 5.795 9.239 1.00 29.58 109 GLY A C 1
ATOM 1714 O O . GLY A 1 113 ? 4.838 4.779 9.444 1.00 28.51 109 GLY A O 1
ATOM 1718 N N . ALA A 1 114 ? 4.630 6.855 8.573 1.00 29.75 110 ALA A N 1
ATOM 1719 C CA . ALA A 1 114 ? 6.002 6.844 8.047 1.00 31.52 110 ALA A CA 1
ATOM 1720 C C . ALA A 1 114 ? 7.034 6.727 9.152 1.00 31.38 110 ALA A C 1
ATOM 1721 O O . ALA A 1 114 ? 8.103 6.154 8.934 1.00 31.29 110 ALA A O 1
ATOM 1728 N N . GLU A 1 115 ? 6.771 7.284 10.334 1.00 32.35 111 GLU A N 1
ATOM 1729 C CA . GLU A 1 115 ? 7.706 7.158 11.433 1.00 36.09 111 GLU A CA 1
ATOM 1730 C C . GLU A 1 115 ? 7.900 5.714 11.867 1.00 33.73 111 GLU A C 1
ATOM 1731 O O . GLU A 1 115 ? 8.894 5.421 12.534 1.00 33.01 111 GLU A O 1
ATOM 1743 N N . ALA A 1 116 ? 6.978 4.828 11.532 1.00 31.38 112 ALA A N 1
ATOM 1744 C CA . ALA A 1 116 ? 7.076 3.416 11.885 1.00 34.88 112 ALA A CA 1
ATOM 1745 C C . ALA A 1 116 ? 7.792 2.562 10.836 1.00 31.45 112 ALA A C 1
ATOM 1746 O O . ALA A 1 116 ? 7.994 1.351 11.053 1.00 29.79 112 ALA A O 1
ATOM 1753 N N . ILE A 1 117 ? 8.168 3.140 9.708 1.00 30.27 113 ILE A N 1
ATOM 1754 C CA . ILE A 1 117 ? 8.782 2.357 8.638 1.00 29.21 113 ILE A CA 1
ATOM 1755 C C . ILE A 1 117 ? 10.142 1.788 9.065 1.00 29.56 113 ILE A C 1
ATOM 1756 O O . ILE A 1 117 ? 10.430 0.611 8.783 1.00 30.86 113 ILE A O 1
ATOM 1772 N N . PRO A 1 118 ? 11.011 2.542 9.723 1.00 30.80 114 PRO A N 1
ATOM 1773 C CA . PRO A 1 118 ? 12.288 1.936 10.177 1.00 32.56 114 PRO A CA 1
ATOM 1774 C C . PRO A 1 118 ? 12.055 0.627 10.909 1.00 35.80 114 PRO A C 1
ATOM 1775 O O . PRO A 1 118 ? 12.756 -0.346 10.661 1.00 34.75 114 PRO A O 1
ATOM 1786 N N . ALA A 1 119 ? 11.050 0.562 11.789 1.00 33.47 115 ALA A N 1
ATOM 1787 C CA . ALA A 1 119 ? 10.795 -0.669 12.518 1.00 35.71 115 ALA A CA 1
ATOM 1788 C C . ALA A 1 119 ? 10.211 -1.722 11.591 1.00 32.89 115 ALA A C 1
ATOM 1789 O O . ALA A 1 119 ? 10.562 -2.906 11.682 1.00 33.81 115 ALA A O 1
ATOM 1796 N N . LEU A 1 120 ? 9.329 -1.318 10.658 1.00 29.53 116 LEU A N 1
ATOM 1797 C CA . LEU A 1 120 ? 8.804 -2.258 9.688 1.00 29.73 116 LEU A CA 1
ATOM 1798 C C . LEU A 1 120 ? 9.894 -2.960 8.916 1.00 31.31 116 LEU A C 1
ATOM 1799 O O . LEU A 1 120 ? 9.800 -4.151 8.630 1.00 32.81 116 LEU A O 1
ATOM 1815 N N . LEU A 1 121 ? 10.957 -2.244 8.580 1.00 28.11 117 LEU A N 1
ATOM 1816 C CA . LEU A 1 121 ? 11.980 -2.796 7.689 1.00 28.86 117 LEU A CA 1
ATOM 1817 C C . LEU A 1 121 ? 13.031 -3.617 8.417 1.00 29.34 117 LEU A C 1
ATOM 1818 O O . LEU A 1 121 ? 13.825 -4.273 7.739 1.00 28.43 117 LEU A O 1
ATOM 1834 N N . ARG A 1 122 ? 13.034 -3.631 9.762 1.00 33.55 118 ARG A N 1
ATOM 1835 C CA . ARG A 1 122 ? 14.114 -4.301 10.492 1.00 33.40 118 ARG A CA 1
ATOM 1836 C C . ARG A 1 122 ? 14.323 -5.744 10.049 1.00 32.76 118 ARG A C 1
ATOM 1837 O O . ARG A 1 122 ? 15.478 -6.132 9.799 1.00 32.42 118 ARG A O 1
ATOM 1858 N N . PRO A 1 123 ? 13.294 -6.594 9.953 1.00 32.11 119 PRO A N 1
ATOM 1859 C CA . PRO A 1 123 ? 13.544 -7.982 9.531 1.00 31.91 119 PRO A CA 1
ATOM 1860 C C . PRO A 1 123 ? 14.208 -8.044 8.166 1.00 29.95 119 PRO A C 1
ATOM 1861 O O . PRO A 1 123 ? 15.023 -8.946 7.936 1.00 28.88 119 PRO A O 1
ATOM 1872 N N . LEU A 1 124 ? 13.895 -7.112 7.276 1.00 27.26 120 LEU A N 1
ATOM 1873 C CA . LEU A 1 124 ? 14.433 -7.140 5.927 1.00 26.56 120 LEU A CA 1
ATOM 1874 C C . LEU A 1 124 ? 15.862 -6.636 5.912 1.00 27.43 120 LEU A C 1
ATOM 1875 O O . LEU A 1 124 ? 16.703 -7.171 5.185 1.00 28.55 120 LEU A O 1
ATOM 1891 N N . ARG A 1 125 ? 16.152 -5.596 6.690 1.00 26.11 121 ARG A N 1
ATOM 1892 C CA . ARG A 1 125 ? 17.549 -5.128 6.787 1.00 29.85 121 ARG A CA 1
ATOM 1893 C C . ARG A 1 125 ? 18.417 -6.200 7.409 1.00 29.70 121 ARG A C 1
ATOM 1894 O O . ARG A 1 125 ? 19.560 -6.429 6.972 1.00 30.37 121 ARG A O 1
ATOM 1915 N N . GLU A 1 126 ? 17.916 -6.862 8.455 1.00 30.01 122 GLU A N 1
ATOM 1916 C CA . GLU A 1 126 ? 18.695 -7.911 9.107 1.00 37.12 122 GLU A CA 1
ATOM 1917 C C . GLU A 1 126 ? 18.959 -9.084 8.164 1.00 33.70 122 GLU A C 1
ATOM 1918 O O . GLU A 1 126 ? 19.978 -9.779 8.322 1.00 34.59 122 GLU A O 1
ATOM 1930 N N . ALA A 1 127 ? 18.084 -9.307 7.209 1.00 32.82 123 ALA A N 1
ATOM 1931 C CA . ALA A 1 127 ? 18.281 -10.350 6.206 1.00 32.21 123 ALA A CA 1
ATOM 1932 C C . ALA A 1 127 ? 19.312 -9.967 5.149 1.00 31.15 123 ALA A C 1
ATOM 1933 O O . ALA A 1 127 ? 19.831 -10.836 4.466 1.00 32.78 123 ALA A O 1
ATOM 1940 N N . GLY A 1 128 ? 19.609 -8.684 5.000 1.00 30.89 124 GLY A N 1
ATOM 1941 C CA . GLY A 1 128 ? 20.642 -8.224 4.076 1.00 29.75 124 GLY A CA 1
ATOM 1942 C C . GLY A 1 128 ? 20.153 -7.237 3.042 1.00 28.79 124 GLY A C 1
ATOM 1943 O O . GLY A 1 128 ? 20.956 -6.824 2.197 1.00 28.00 124 GLY A O 1
ATOM 1947 N N . PHE A 1 129 ? 18.882 -6.850 3.049 1.00 27.17 125 PHE A N 1
ATOM 1948 C CA . PHE A 1 129 ? 18.400 -5.819 2.142 1.00 27.37 125 PHE A CA 1
ATOM 1949 C C . PHE A 1 129 ? 18.857 -4.456 2.616 1.00 28.78 125 PHE A C 1
ATOM 1950 O O . PHE A 1 129 ? 18.853 -4.175 3.825 1.00 28.84 125 PHE A O 1
ATOM 1967 N N . SER A 1 130 ? 19.296 -3.604 1.666 1.00 24.93 126 SER A N 1
ATOM 1968 C CA . SER A 1 130 ? 19.520 -2.225 1.984 1.00 26.92 126 SER A CA 1
ATOM 1969 C C . SER A 1 130 ? 18.214 -1.547 2.419 1.00 28.01 126 SER A C 1
ATOM 1970 O O . SER A 1 130 ? 17.127 -2.056 2.246 1.00 24.73 126 SER A O 1
ATOM 1978 N N . ASP A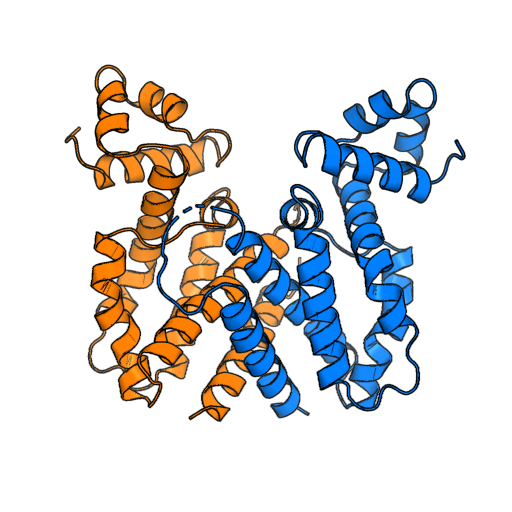 1 131 ? 18.367 -0.355 3.030 1.00 28.45 127 ASP A N 1
ATOM 1979 C CA . ASP A 1 131 ? 17.151 0.372 3.434 1.00 30.43 127 ASP A CA 1
ATOM 1980 C C . ASP A 1 131 ? 16.256 0.647 2.236 1.00 28.76 127 ASP A C 1
ATOM 1981 O O . ASP A 1 131 ? 15.018 0.483 2.303 1.00 25.67 127 ASP A O 1
ATOM 1990 N N . LYS A 1 132 ? 16.860 1.074 1.116 1.00 27.71 128 LYS A N 1
ATOM 1991 C CA . LYS A 1 132 ? 16.053 1.319 -0.092 1.00 27.87 128 LYS A CA 1
ATOM 1992 C C . LYS A 1 132 ? 15.415 0.043 -0.605 1.00 25.97 128 LYS A C 1
ATOM 1993 O O . LYS A 1 132 ? 14.232 0.025 -0.984 1.00 25.27 128 LYS A O 1
ATOM 2012 N N . GLU A 1 133 ? 16.193 -1.050 -0.681 1.00 25.33 129 GLU A N 1
ATOM 2013 C CA . GLU A 1 133 ? 15.616 -2.302 -1.168 1.00 26.34 129 GLU A CA 1
ATOM 2014 C C . GLU A 1 133 ? 14.489 -2.780 -0.252 1.00 24.09 129 GLU A C 1
ATOM 2015 O O . GLU A 1 133 ? 13.449 -3.284 -0.705 1.00 22.95 129 GLU A O 1
ATOM 2027 N N . ALA A 1 134 ? 14.692 -2.671 1.063 1.00 22.68 130 ALA A N 1
ATOM 2028 C CA . ALA A 1 134 ? 13.701 -3.182 1.974 1.00 21.20 130 ALA A CA 1
ATOM 2029 C C . ALA A 1 134 ? 12.377 -2.461 1.776 1.00 22.19 130 ALA A C 1
ATOM 2030 O O . ALA A 1 134 ? 11.341 -3.090 1.750 1.00 19.14 130 ALA A O 1
ATOM 2037 N N . LEU A 1 135 ? 12.391 -1.153 1.657 1.00 21.41 131 LEU A N 1
ATOM 2038 C CA . LEU A 1 135 ? 11.184 -0.401 1.415 1.00 22.49 131 LEU A CA 1
ATOM 2039 C C . LEU A 1 135 ? 10.546 -0.819 0.086 1.00 21.91 131 LEU A C 1
ATOM 2040 O O . LEU A 1 135 ? 9.344 -1.034 -0.005 1.00 20.14 131 LEU A O 1
ATOM 2056 N N . THR A 1 136 ? 11.353 -0.979 -0.955 1.00 21.54 132 THR A N 1
ATOM 2057 C CA . THR A 1 136 ? 10.809 -1.447 -2.238 1.00 21.58 132 THR A CA 1
ATOM 2058 C C . THR A 1 136 ? 10.176 -2.826 -2.099 1.00 22.00 132 THR A C 1
ATOM 2059 O O . THR A 1 136 ? 9.120 -3.146 -2.716 1.00 19.10 132 THR A O 1
ATOM 2070 N N . VAL A 1 137 ? 10.762 -3.679 -1.268 1.00 19.73 133 VAL A N 1
ATOM 2071 C CA . VAL A 1 137 ? 10.208 -5.003 -1.038 1.00 19.52 133 VAL A CA 1
ATOM 2072 C C . VAL A 1 137 ? 8.817 -4.884 -0.431 1.00 20.72 133 VAL A C 1
ATOM 2073 O O . VAL A 1 137 ? 7.869 -5.494 -0.920 1.00 18.78 133 VAL A O 1
ATOM 2086 N N . ILE A 1 138 ? 8.682 -4.041 0.614 1.00 19.33 134 ILE A N 1
ATOM 2087 C CA . ILE A 1 138 ? 7.372 -3.800 1.231 1.00 19.26 134 ILE A CA 1
ATOM 2088 C C . ILE A 1 138 ? 6.372 -3.309 0.191 1.00 20.05 134 ILE A C 1
ATOM 2089 O O . ILE A 1 138 ? 5.287 -3.860 0.070 1.00 19.58 134 ILE A O 1
ATOM 2105 N N . ILE A 1 139 ? 6.725 -2.245 -0.549 1.00 18.30 135 ILE A N 1
ATOM 2106 C CA . ILE A 1 139 ? 5.827 -1.692 -1.544 1.00 20.54 135 ILE A CA 1
ATOM 2107 C C . ILE A 1 139 ? 5.383 -2.781 -2.524 1.00 20.21 135 ILE A C 1
ATOM 2108 O O . ILE A 1 139 ? 4.175 -2.905 -2.828 1.00 18.55 135 ILE A O 1
ATOM 2124 N N . THR A 1 140 ? 6.328 -3.541 -3.039 1.00 18.65 136 THR A N 1
ATOM 2125 C CA . THR A 1 140 ? 6.067 -4.564 -4.062 1.00 19.64 136 THR A CA 1
ATOM 2126 C C . THR A 1 140 ? 5.136 -5.642 -3.532 1.00 20.07 136 THR A C 1
ATOM 2127 O O . THR A 1 140 ? 4.159 -6.031 -4.206 1.00 18.45 136 THR A O 1
ATOM 2138 N N . ILE A 1 141 ? 5.385 -6.115 -2.317 1.00 18.46 137 ILE A N 1
ATOM 2139 C CA . ILE A 1 141 ? 4.544 -7.181 -1.763 1.00 18.84 137 ILE A CA 1
ATOM 2140 C C . ILE A 1 141 ? 3.130 -6.684 -1.574 1.00 18.64 137 ILE A C 1
ATOM 2141 O O . ILE A 1 141 ? 2.160 -7.403 -1.865 1.00 19.57 137 ILE A O 1
ATOM 2157 N N . GLY A 1 142 ? 2.972 -5.443 -1.100 1.00 18.27 138 GLY A N 1
ATOM 2158 C CA . GLY A 1 142 ? 1.632 -4.900 -0.891 1.00 20.18 138 GLY A CA 1
ATOM 2159 C C . GLY A 1 142 ? 0.911 -4.656 -2.219 1.00 18.15 138 GLY A C 1
ATOM 2160 O O . GLY A 1 142 ? -0.299 -4.835 -2.307 1.00 17.78 138 GLY A O 1
ATOM 2164 N N . ARG A 1 143 ? 1.625 -4.206 -3.226 1.00 16.90 139 ARG A N 1
ATOM 2165 C CA . ARG A 1 143 ? 1.006 -3.973 -4.540 1.00 17.53 139 ARG A CA 1
ATOM 2166 C C . ARG A 1 143 ? 0.628 -5.286 -5.200 1.00 18.12 139 ARG A C 1
ATOM 2167 O O . ARG A 1 143 ? -0.403 -5.360 -5.854 1.00 18.85 139 ARG A O 1
ATOM 2188 N N . TYR A 1 144 ? 1.438 -6.311 -5.079 1.00 15.57 140 TYR A N 1
ATOM 2189 C CA . TYR A 1 144 ? 1.049 -7.612 -5.557 1.00 18.02 140 TYR A CA 1
ATOM 2190 C C . TYR A 1 144 ? -0.269 -8.042 -4.873 1.00 18.43 140 TYR A C 1
ATOM 2191 O O . TYR A 1 144 ? -1.228 -8.433 -5.527 1.00 17.14 140 TYR A O 1
ATOM 2209 N N . THR A 1 145 ? -0.321 -7.962 -3.544 1.00 16.50 141 THR A N 1
ATOM 2210 C CA . THR A 1 145 ? -1.500 -8.386 -2.814 1.00 18.20 141 THR A CA 1
ATOM 2211 C C . THR A 1 145 ? -2.692 -7.529 -3.203 1.00 17.74 141 THR A C 1
ATOM 2212 O O . THR A 1 145 ? -3.779 -8.045 -3.368 1.00 17.82 141 THR A O 1
ATOM 2223 N N . LEU A 1 146 ? -2.469 -6.218 -3.385 1.00 16.62 142 LEU A N 1
ATOM 2224 C CA . LEU A 1 146 ? -3.555 -5.336 -3.795 1.00 20.34 142 LEU A CA 1
ATOM 2225 C C . LEU A 1 146 ? -4.115 -5.759 -5.144 1.00 19.44 142 LEU A C 1
ATOM 2226 O O . LEU A 1 146 ? -5.343 -5.765 -5.337 1.00 19.12 142 LEU A O 1
ATOM 2242 N N . GLY A 1 147 ? -3.239 -6.067 -6.086 1.00 18.87 143 GLY A N 1
ATOM 2243 C CA . GLY A 1 147 ? -3.717 -6.501 -7.403 1.00 19.08 143 GLY A CA 1
ATOM 2244 C C . GLY A 1 147 ? -4.534 -7.772 -7.339 1.00 21.03 143 GLY A C 1
ATOM 2245 O O . GLY A 1 147 ? -5.567 -7.890 -7.993 1.00 21.30 143 GLY A O 1
ATOM 2249 N N . CYS A 1 148 ? -4.116 -8.736 -6.510 1.00 18.55 144 CYS A N 1
ATOM 2250 C CA . CYS A 1 148 ? -4.887 -9.954 -6.356 1.00 19.02 144 CYS A CA 1
ATOM 2251 C C . CYS A 1 148 ? -6.264 -9.659 -5.759 1.00 22.67 144 CYS A C 1
ATOM 2252 O O . CYS A 1 148 ? -7.279 -10.064 -6.286 1.00 23.38 144 CYS A O 1
ATOM 2260 N N . VAL A 1 149 ? -6.292 -8.969 -4.627 1.00 20.97 145 VAL A N 1
ATOM 2261 C CA . VAL A 1 149 ? -7.595 -8.717 -3.977 1.00 23.19 145 VAL A CA 1
ATOM 2262 C C . VAL A 1 149 ? -8.527 -7.965 -4.914 1.00 25.91 145 VAL A C 1
ATOM 2263 O O . VAL A 1 149 ? -9.710 -8.296 -5.044 1.00 24.77 145 VAL A O 1
ATOM 2276 N N . ILE A 1 150 ? -8.007 -6.926 -5.576 1.00 21.82 146 ILE A N 1
ATOM 2277 C CA . ILE A 1 150 ? -8.920 -6.100 -6.396 1.00 25.10 146 ILE A CA 1
ATOM 2278 C C . ILE A 1 150 ? -9.425 -6.885 -7.565 1.00 26.01 146 ILE A C 1
ATOM 2279 O O . ILE A 1 150 ? -10.564 -6.666 -8.032 1.00 26.96 146 ILE A O 1
ATOM 2295 N N . ASP A 1 151 ? -8.634 -7.846 -8.053 1.00 23.27 147 ASP A N 1
ATOM 2296 C CA . ASP A 1 151 ? -9.057 -8.678 -9.224 1.00 23.78 147 ASP A CA 1
ATOM 2297 C C . ASP A 1 151 ? -9.915 -9.854 -8.813 1.00 29.94 147 ASP A C 1
ATOM 2298 O O . ASP A 1 151 ? -10.653 -10.388 -9.633 1.00 25.75 147 ASP A O 1
ATOM 2307 N N . GLU A 1 152 ? -9.836 -10.271 -7.552 1.00 31.04 148 GLU A N 1
ATOM 2308 C CA . GLU A 1 152 ? -10.655 -11.379 -7.065 1.00 38.42 148 GLU A CA 1
ATOM 2309 C C . GLU A 1 152 ? -12.107 -11.008 -6.949 1.00 41.31 148 GLU A C 1
ATOM 2310 O O . GLU A 1 152 ? -12.983 -11.856 -7.167 1.00 52.53 148 GLU A O 1
ATOM 2322 N N . GLN A 1 153 ? -12.402 -9.753 -6.638 1.00 50.09 149 GLN A N 1
ATOM 2323 C CA . GLN A 1 153 ? -13.775 -9.327 -6.382 1.00 58.69 149 GLN A CA 1
ATOM 2324 C C . GLN A 1 153 ? -14.547 -9.191 -7.686 1.00 61.49 149 GLN A C 1
ATOM 2325 O O . GLN A 1 153 ? -14.170 -8.405 -8.558 1.00 67.82 149 GLN A O 1
ATOM 2339 N N . ARG A 1 154 ? -15.639 -9.945 -7.810 1.00 60.30 150 ARG A N 1
ATOM 2340 C CA . ARG A 1 154 ? -16.397 -10.007 -9.054 1.00 51.78 150 ARG A CA 1
ATOM 2341 C C . ARG A 1 154 ? -17.843 -10.346 -8.758 1.00 55.47 150 ARG A C 1
ATOM 2342 O O . ARG A 1 154 ? -18.114 -11.296 -8.040 1.00 58.67 150 ARG A O 1
ATOM 2363 N N . ALA A 1 159 ? -19.512 -18.427 -11.150 1.00 66.33 155 ALA A N 1
ATOM 2364 C CA . ALA A 1 159 ? -19.339 -19.164 -12.407 1.00 61.98 155 ALA A CA 1
ATOM 2365 C C . ALA A 1 159 ? -17.924 -19.717 -12.502 1.00 51.92 155 ALA A C 1
ATOM 2366 O O . ALA A 1 159 ? -16.980 -19.123 -11.987 1.00 50.16 155 ALA A O 1
ATOM 2372 N N . PRO A 1 160 ? -17.764 -20.862 -13.164 1.00 49.74 156 PRO A N 1
ATOM 2373 C CA . PRO A 1 160 ? -16.416 -21.446 -13.269 1.00 45.07 156 PRO A CA 1
ATOM 2374 C C . PRO A 1 160 ? -15.500 -20.575 -14.131 1.00 41.23 156 PRO A C 1
ATOM 2375 O O . PRO A 1 160 ? -15.913 -20.070 -15.185 1.00 40.05 156 PRO A O 1
ATOM 2386 N N . GLN A 1 161 ? -14.283 -20.415 -13.685 1.00 35.89 157 GLN A N 1
ATOM 2387 C CA . GLN A 1 161 ? -13.282 -19.624 -14.397 1.00 36.36 157 GLN A CA 1
ATOM 2388 C C . GLN A 1 161 ? -12.031 -20.454 -14.587 1.00 38.72 157 GLN A C 1
ATOM 2389 O O . GLN A 1 161 ? -11.761 -21.392 -13.826 1.00 35.51 157 GLN A O 1
ATOM 2403 N N . PRO A 1 162 ? -11.217 -20.134 -15.611 1.00 35.27 158 PRO A N 1
ATOM 2404 C CA . PRO A 1 162 ? -9.959 -20.839 -15.789 1.00 33.00 158 PRO A CA 1
ATOM 2405 C C . PRO A 1 162 ? -9.016 -20.616 -14.620 1.00 29.93 158 PRO A C 1
ATOM 2406 O O . PRO A 1 162 ? -9.024 -19.578 -13.939 1.00 28.70 158 PRO A O 1
ATOM 2417 N N . GLY A 1 163 ? -8.173 -21.625 -14.374 1.00 30.24 159 GLY A N 1
ATOM 2418 C CA . GLY A 1 163 ? -7.124 -21.475 -13.378 1.00 29.20 159 GLY A CA 1
ATOM 2419 C C . GLY A 1 163 ? -7.488 -22.113 -12.047 1.00 28.98 159 GLY A C 1
ATOM 2420 O O . GLY A 1 163 ? -8.590 -22.665 -11.882 1.00 29.23 159 GLY A O 1
ATOM 2424 N N . PRO A 1 164 ? -6.549 -22.083 -11.115 1.00 29.74 160 PRO A N 1
ATOM 2425 C CA . PRO A 1 164 ? -6.728 -22.818 -9.834 1.00 29.54 160 PRO A CA 1
ATOM 2426 C C . PRO A 1 164 ? -7.564 -22.100 -8.801 1.00 30.69 160 PRO A C 1
ATOM 2427 O O . PRO A 1 164 ? -7.849 -22.682 -7.736 1.00 32.26 160 PRO A O 1
ATOM 2438 N N . GLY A 1 165 ? -7.962 -20.853 -9.047 1.00 29.34 161 GLY A N 1
ATOM 2439 C CA . GLY A 1 165 ? -8.718 -20.141 -8.020 1.00 36.20 161 GLY A CA 1
ATOM 2440 C C . GLY A 1 165 ? -7.871 -19.139 -7.236 1.00 33.79 161 GLY A C 1
ATOM 2441 O O . GLY A 1 165 ? -6.630 -19.164 -7.236 1.00 30.43 161 GLY A O 1
ATOM 2445 N N . ALA A 1 166 ? -8.578 -18.256 -6.533 1.00 33.84 162 ALA A N 1
ATOM 2446 C CA . ALA A 1 166 ? -7.930 -17.062 -5.989 1.00 30.50 162 ALA A CA 1
ATOM 2447 C C . ALA A 1 166 ? -6.841 -17.417 -4.983 1.00 29.24 162 ALA A C 1
ATOM 2448 O O . ALA A 1 166 ? -5.755 -16.824 -5.015 1.00 26.11 162 ALA A O 1
ATOM 2455 N N . ASP A 1 167 ? -7.134 -18.319 -4.033 1.00 29.07 163 ASP A N 1
ATOM 2456 C CA . ASP A 1 167 ? -6.163 -18.655 -3.000 1.00 30.87 163 ASP A CA 1
ATOM 2457 C C . ASP A 1 167 ? -4.882 -19.223 -3.597 1.00 29.17 163 ASP A C 1
ATOM 2458 O O . ASP A 1 167 ? -3.775 -18.752 -3.282 1.00 26.83 163 ASP A O 1
ATOM 2467 N N . ASP A 1 168 ? -5.002 -20.235 -4.448 1.00 28.39 164 ASP A N 1
ATOM 2468 C CA . ASP A 1 168 ? -3.829 -20.875 -5.040 1.00 29.25 164 ASP A CA 1
ATOM 2469 C C . ASP A 1 168 ? -3.093 -19.918 -5.959 1.00 27.21 164 ASP A C 1
ATOM 2470 O O . ASP A 1 168 ? -1.850 -19.893 -6.003 1.00 24.50 164 ASP A O 1
ATOM 2479 N N . THR A 1 169 ? -3.825 -19.112 -6.732 1.00 24.72 165 THR A N 1
ATOM 2480 C CA . THR A 1 169 ? -3.206 -18.133 -7.587 1.00 24.58 165 THR A CA 1
ATOM 2481 C C . THR A 1 169 ? -2.434 -17.113 -6.766 1.00 22.66 165 THR A C 1
ATOM 2482 O O . THR A 1 169 ? -1.263 -16.799 -7.064 1.00 22.16 165 THR A O 1
ATOM 2493 N N . PHE A 1 170 ? -3.039 -16.614 -5.703 1.00 22.40 166 PHE A N 1
ATOM 2494 C CA . PHE A 1 170 ? -2.329 -15.660 -4.843 1.00 21.83 166 PHE A CA 1
ATOM 2495 C C . PHE A 1 170 ? -1.056 -16.259 -4.276 1.00 21.49 166 PHE A C 1
ATOM 2496 O O . PHE A 1 170 ? -0.001 -15.625 -4.324 1.00 21.60 166 PHE A O 1
ATOM 2513 N N . GLU A 1 171 ? -1.135 -17.468 -3.733 1.00 21.82 167 GLU A N 1
ATOM 2514 C CA . GLU A 1 171 ? 0.027 -18.086 -3.105 1.00 22.41 167 GLU A CA 1
ATOM 2515 C C . GLU A 1 171 ? 1.100 -18.413 -4.127 1.00 23.61 167 GLU A C 1
ATOM 2516 O O . GLU A 1 171 ? 2.302 -18.267 -3.860 1.00 22.33 167 GLU A O 1
ATOM 2528 N N . PHE A 1 172 ? 0.698 -18.833 -5.328 1.00 22.93 168 PHE A N 1
ATOM 2529 C CA . PHE A 1 172 ? 1.663 -19.110 -6.372 1.00 23.80 168 PHE A CA 1
ATOM 2530 C C . PHE A 1 172 ? 2.537 -17.907 -6.646 1.00 24.29 168 PHE A C 1
ATOM 2531 O O . PHE A 1 172 ? 3.754 -18.025 -6.676 1.00 23.11 168 PHE A O 1
ATOM 2548 N N . GLY A 1 173 ? 1.930 -16.755 -6.885 1.00 21.09 169 GLY A N 1
ATOM 2549 C CA . GLY A 1 173 ? 2.697 -15.562 -7.137 1.00 22.34 169 GLY A CA 1
ATOM 2550 C C . GLY A 1 173 ? 3.457 -15.047 -5.924 1.00 22.00 169 GLY A C 1
ATOM 2551 O O . GLY A 1 173 ? 4.602 -14.554 -6.068 1.00 21.81 169 GLY A O 1
ATOM 2555 N N . LEU A 1 174 ? 2.844 -15.137 -4.730 1.00 18.94 170 LEU A N 1
ATOM 2556 C CA . LEU A 1 174 ? 3.540 -14.715 -3.532 1.00 20.04 170 LEU A CA 1
ATOM 2557 C C . LEU A 1 174 ? 4.853 -15.497 -3.380 1.00 21.63 170 LEU A C 1
ATOM 2558 O O . LEU A 1 174 ? 5.903 -14.904 -3.114 1.00 20.86 170 LEU A O 1
ATOM 2574 N N . GLN A 1 175 ? 4.780 -16.830 -3.471 1.00 21.83 171 GLN A N 1
ATOM 2575 C CA . GLN A 1 175 ? 5.953 -17.664 -3.264 1.00 24.47 171 GLN A CA 1
ATOM 2576 C C . GLN A 1 175 ? 6.995 -17.426 -4.342 1.00 24.29 171 GLN A C 1
ATOM 2577 O O . GLN A 1 175 ? 8.226 -17.468 -4.073 1.00 23.19 171 GLN A O 1
ATOM 2591 N N . ALA A 1 176 ? 6.542 -17.163 -5.577 1.00 21.82 172 ALA A N 1
ATOM 2592 C CA . ALA A 1 176 ? 7.507 -16.880 -6.633 1.00 25.31 172 ALA A CA 1
ATOM 2593 C C . ALA A 1 176 ? 8.199 -15.552 -6.362 1.00 24.21 172 ALA A C 1
ATOM 2594 O O . ALA A 1 176 ? 9.424 -15.424 -6.529 1.00 23.30 172 ALA A O 1
ATOM 2601 N N . LEU A 1 177 ? 7.417 -14.541 -6.007 1.00 22.65 173 LEU A N 1
ATOM 2602 C CA . LEU A 1 177 ? 7.969 -13.229 -5.734 1.00 24.03 173 LEU A CA 1
ATOM 2603 C C . LEU A 1 177 ? 8.966 -13.304 -4.577 1.00 24.65 173 LEU A C 1
ATOM 2604 O O . LEU A 1 177 ? 10.072 -12.737 -4.659 1.00 23.74 173 LEU A O 1
ATOM 2620 N N . LEU A 1 178 ? 8.603 -14.026 -3.506 1.00 22.37 174 LEU A N 1
ATOM 2621 C CA . LEU A 1 178 ? 9.503 -14.141 -2.363 1.00 23.42 174 LEU A CA 1
ATOM 2622 C C . LEU A 1 178 ? 10.789 -14.868 -2.754 1.00 25.48 174 LEU A C 1
ATOM 2623 O O . LEU A 1 178 ? 11.870 -14.540 -2.246 1.00 25.71 174 LEU A O 1
ATOM 2639 N N . ALA A 1 179 ? 10.688 -15.883 -3.642 1.00 23.50 175 ALA A N 1
ATOM 2640 C CA . ALA A 1 179 ? 11.895 -16.596 -4.065 1.00 27.25 175 ALA A CA 1
ATOM 2641 C C . ALA A 1 179 ? 12.803 -15.700 -4.871 1.00 27.17 175 ALA A C 1
ATOM 2642 O O . ALA A 1 179 ? 14.034 -15.789 -4.761 1.00 27.20 175 ALA A O 1
ATOM 2649 N N . GLY A 1 180 ? 12.233 -14.846 -5.727 1.00 26.16 176 GLY A N 1
ATOM 2650 C CA . GLY A 1 180 ? 13.051 -13.928 -6.495 1.00 28.00 176 GLY A CA 1
ATOM 2651 C C . GLY A 1 180 ? 13.719 -12.878 -5.627 1.00 29.56 176 GLY A C 1
ATOM 2652 O O . GLY A 1 180 ? 14.831 -12.481 -5.881 1.00 29.30 176 GLY A O 1
ATOM 2656 N N . LEU A 1 181 ? 13.046 -12.424 -4.588 1.00 27.29 177 LEU A N 1
ATOM 2657 C CA . LEU A 1 181 ? 13.634 -11.438 -3.702 1.00 28.43 177 LEU A CA 1
ATOM 2658 C C . LEU A 1 181 ? 14.780 -12.065 -2.928 1.00 30.38 177 LEU A C 1
ATOM 2659 O O . LEU A 1 181 ? 15.816 -11.445 -2.753 1.00 31.36 177 LEU A O 1
ATOM 2675 N N . ARG A 1 182 ? 14.602 -13.295 -2.463 1.00 29.80 178 ARG A N 1
ATOM 2676 C CA . ARG A 1 182 ? 15.660 -13.999 -1.778 1.00 32.88 178 ARG A CA 1
ATOM 2677 C C . ARG A 1 182 ? 16.877 -14.153 -2.676 1.00 33.46 178 ARG A C 1
ATOM 2678 O O . ARG A 1 182 ? 18.011 -14.202 -2.179 1.00 32.84 178 ARG A O 1
ATOM 2699 N N . ALA A 1 183 ? 16.680 -14.179 -3.995 1.00 33.28 179 ALA A N 1
ATOM 2700 C CA . ALA A 1 183 ? 17.778 -14.418 -4.923 1.00 38.29 179 ALA A CA 1
ATOM 2701 C C . ALA A 1 183 ? 18.703 -13.224 -5.061 1.00 39.62 179 ALA A C 1
ATOM 2702 O O . ALA A 1 183 ? 19.818 -13.386 -5.542 1.00 41.78 179 ALA A O 1
ATOM 2709 N N . ARG A 1 184 ? 18.274 -12.023 -4.645 1.00 36.90 180 ARG A N 1
ATOM 2710 C CA . ARG A 1 184 ? 19.157 -10.869 -4.713 1.00 45.33 180 ARG A CA 1
ATOM 2711 C C . ARG A 1 184 ? 19.875 -10.587 -3.399 1.00 42.37 180 ARG A C 1
ATOM 2712 O O . ARG A 1 184 ? 20.644 -9.620 -3.309 1.00 42.88 180 ARG A O 1
ATOM 2733 N N . LEU A 1 185 ? 19.652 -11.402 -2.384 1.00 37.67 181 LEU A N 1
ATOM 2734 C CA . LEU A 1 185 ? 20.430 -11.314 -1.147 1.00 39.77 181 LEU A CA 1
ATOM 2735 C C . LEU A 1 185 ? 21.848 -11.890 -1.414 1.00 38.03 181 LEU A C 1
ATOM 2736 O O . LEU A 1 185 ? 22.808 -11.366 -0.869 1.00 47.10 181 LEU A O 1
ATOM 2752 N N . VAL B 1 5 ? -25.185 0.823 -36.521 1.00 49.54 1 VAL B N 1
ATOM 2753 C CA . VAL B 1 5 ? -23.986 -0.071 -36.467 1.00 45.90 1 VAL B CA 1
ATOM 2754 C C . VAL B 1 5 ? -24.419 -1.535 -36.414 1.00 44.63 1 VAL B C 1
ATOM 2755 O O . VAL B 1 5 ? -25.546 -1.849 -36.055 1.00 45.90 1 VAL B O 1
ATOM 2768 N N . ARG B 1 6 ? -23.504 -2.429 -36.798 1.00 42.57 2 ARG B N 1
ATOM 2769 C CA . ARG B 1 6 ? -23.812 -3.847 -36.804 1.00 41.65 2 ARG B CA 1
ATOM 2770 C C . ARG B 1 6 ? -24.023 -4.337 -35.368 1.00 40.07 2 ARG B C 1
ATOM 2771 O O . ARG B 1 6 ? -23.354 -3.881 -34.455 1.00 38.55 2 ARG B O 1
ATOM 2792 N N . LEU B 1 7 ? -24.955 -5.270 -35.204 1.00 40.83 3 LEU B N 1
ATOM 2793 C CA . LEU B 1 7 ? -25.337 -5.762 -33.872 1.00 40.29 3 LEU B CA 1
ATOM 2794 C C . LEU B 1 7 ? -24.408 -6.920 -33.518 1.00 39.37 3 LEU B C 1
ATOM 2795 O O . LEU B 1 7 ? -24.678 -8.085 -33.798 1.00 38.37 3 LEU B O 1
ATOM 2811 N N . SER B 1 8 ? -23.281 -6.597 -32.885 1.00 37.97 4 SER B N 1
ATOM 2812 C CA . SER B 1 8 ? -22.325 -7.607 -32.489 1.00 35.94 4 SER B CA 1
ATOM 2813 C C . SER B 1 8 ? -21.677 -7.172 -31.178 1.00 34.36 4 SER B C 1
ATOM 2814 O O . SER B 1 8 ? -21.520 -5.967 -30.928 1.00 33.15 4 SER B O 1
ATOM 2822 N N . PRO B 1 9 ? -21.285 -8.109 -30.341 1.00 32.79 5 PRO B N 1
ATOM 2823 C CA . PRO B 1 9 ? -20.656 -7.718 -29.055 1.00 34.69 5 PRO B CA 1
ATOM 2824 C C . PRO B 1 9 ? -19.462 -6.772 -29.209 1.00 33.71 5 PRO B C 1
ATOM 2825 O O . PRO B 1 9 ? -19.403 -5.758 -28.505 1.00 31.06 5 PRO B O 1
ATOM 2836 N N . GLU B 1 10 ? -18.525 -7.079 -30.110 1.00 29.96 6 GLU B N 1
ATOM 2837 C CA . GLU B 1 10 ? -17.315 -6.282 -30.207 1.00 31.27 6 GLU B CA 1
ATOM 2838 C C . GLU B 1 10 ? -17.648 -4.851 -30.611 1.00 32.67 6 GLU B C 1
ATOM 2839 O O . GLU B 1 10 ? -17.047 -3.894 -30.117 1.00 32.31 6 GLU B O 1
ATOM 2851 N N . THR B 1 11 ? -18.578 -4.664 -31.571 1.00 30.62 7 THR B N 1
ATOM 2852 C CA . THR B 1 11 ? -18.930 -3.306 -31.948 1.00 31.68 7 THR B CA 1
ATOM 2853 C C . THR B 1 11 ? -19.459 -2.518 -30.750 1.00 32.41 7 THR B C 1
ATOM 2854 O O . THR B 1 11 ? -19.100 -1.348 -30.550 1.00 32.33 7 THR B O 1
ATOM 2865 N N . PHE B 1 12 ? -20.307 -3.144 -29.926 1.00 33.30 8 PHE B N 1
ATOM 2866 C CA . PHE B 1 12 ? -20.835 -2.451 -28.757 1.00 36.46 8 PHE B CA 1
ATOM 2867 C C . PHE B 1 12 ? -19.724 -2.189 -27.722 1.00 34.94 8 PHE B C 1
ATOM 2868 O O . PHE B 1 12 ? -19.654 -1.110 -27.130 1.00 33.91 8 PHE B O 1
ATOM 2885 N N . ALA B 1 13 ? -18.869 -3.170 -27.492 1.00 33.03 9 ALA B N 1
ATOM 2886 C CA . ALA B 1 13 ? -17.808 -3.009 -26.475 1.00 32.94 9 ALA B CA 1
ATOM 2887 C C . ALA B 1 13 ? -16.822 -1.914 -26.899 1.00 33.17 9 ALA B C 1
ATOM 2888 O O . ALA B 1 13 ? -16.336 -1.139 -26.098 1.00 30.28 9 ALA B O 1
ATOM 2895 N N . ARG B 1 14 ? -16.505 -1.832 -28.199 1.00 30.76 10 ARG B N 1
ATOM 2896 C CA . ARG B 1 14 ? -15.578 -0.793 -28.631 1.00 32.67 10 ARG B CA 1
ATOM 2897 C C . ARG B 1 14 ? -16.213 0.580 -28.535 1.00 34.06 10 ARG B C 1
ATOM 2898 O O . ARG B 1 14 ? -15.506 1.558 -28.284 1.00 37.65 10 ARG B O 1
ATOM 2919 N N . ALA B 1 15 ? -17.519 0.682 -28.739 1.00 34.36 11 ALA B N 1
ATOM 2920 C CA . ALA B 1 15 ? -18.209 1.945 -28.481 1.00 38.30 11 ALA B CA 1
ATOM 2921 C C . ALA B 1 15 ? -18.190 2.278 -26.986 1.00 37.67 11 ALA B C 1
ATOM 2922 O O . ALA B 1 15 ? -18.108 3.451 -26.609 1.00 40.23 11 ALA B O 1
ATOM 2929 N N . ALA B 1 16 ? -18.266 1.269 -26.132 1.00 34.71 12 ALA B N 1
ATOM 2930 C CA . ALA B 1 16 ? -18.206 1.513 -24.691 1.00 35.52 12 ALA B CA 1
ATOM 2931 C C . ALA B 1 16 ? -16.810 1.968 -24.271 1.00 37.32 12 ALA B C 1
ATOM 2932 O O . ALA B 1 16 ? -16.680 2.760 -23.336 1.00 40.23 12 ALA B O 1
ATOM 2939 N N . LEU B 1 17 ? -15.762 1.499 -24.961 1.00 35.00 13 LEU B N 1
ATOM 2940 C CA . LEU B 1 17 ? -14.407 1.949 -24.635 1.00 37.51 13 LEU B CA 1
ATOM 2941 C C . LEU B 1 17 ? -14.254 3.423 -24.962 1.00 37.80 13 LEU B C 1
ATOM 2942 O O . LEU B 1 17 ? -13.576 4.153 -24.230 1.00 39.62 13 LEU B O 1
ATOM 2958 N N . LYS B 1 18 ? -14.884 3.882 -26.062 1.00 38.40 14 LYS B N 1
ATOM 2959 C CA . LYS B 1 18 ? -14.923 5.317 -26.327 1.00 39.29 14 LYS B CA 1
ATOM 2960 C C . LYS B 1 18 ? -15.633 6.063 -25.198 1.00 42.47 14 LYS B C 1
ATOM 2961 O O . LYS B 1 18 ? -15.140 7.087 -24.699 1.00 43.79 14 LYS B O 1
ATOM 2980 N N . LEU B 1 19 ? -16.783 5.545 -24.763 1.00 41.90 15 LEU B N 1
ATOM 2981 C CA . LEU B 1 19 ? -17.516 6.149 -23.660 1.00 45.07 15 LEU B CA 1
ATOM 2982 C C . LEU B 1 19 ? -16.696 6.143 -22.361 1.00 44.98 15 LEU B C 1
ATOM 2983 O O . LEU B 1 19 ? -16.875 7.023 -21.522 1.00 46.36 15 LEU B O 1
ATOM 2999 N N . LEU B 1 20 ? -15.785 5.191 -22.202 1.00 40.61 16 LEU B N 1
ATOM 3000 C CA . LEU B 1 20 ? -14.949 5.140 -21.010 1.00 40.86 16 LEU B CA 1
ATOM 3001 C C . LEU B 1 20 ? -13.987 6.325 -20.959 1.00 44.30 16 LEU B C 1
ATOM 3002 O O . LEU B 1 20 ? -13.902 7.023 -19.957 1.00 40.75 16 LEU B O 1
ATOM 3018 N N . ASN B 1 21 ? -13.241 6.569 -22.045 1.00 45.69 17 ASN B N 1
ATOM 3019 C CA . ASN B 1 21 ? -12.334 7.718 -22.060 1.00 49.59 17 ASN B CA 1
ATOM 3020 C C . ASN B 1 21 ? -13.099 9.025 -21.916 1.00 52.63 17 ASN B C 1
ATOM 3021 O O . ASN B 1 21 ? -12.570 10.005 -21.378 1.00 53.47 17 ASN B O 1
ATOM 3032 N N . LYS B 1 22 ? -14.349 9.057 -22.385 1.00 52.01 18 LYS B N 1
ATOM 3033 C CA . LYS B 1 22 ? -15.134 10.285 -22.364 1.00 56.91 18 LYS B CA 1
ATOM 3034 C C . LYS B 1 22 ? -15.712 10.565 -20.982 1.00 56.64 18 LYS B C 1
ATOM 3035 O O . LYS B 1 22 ? -15.641 11.699 -20.487 1.00 56.49 18 LYS B O 1
ATOM 3054 N N . SER B 1 23 ? -16.302 9.549 -20.346 1.00 51.69 19 SER B N 1
ATOM 3055 C CA . SER B 1 23 ? -17.051 9.741 -19.116 1.00 50.69 19 SER B CA 1
ATOM 3056 C C . SER B 1 23 ? -16.504 8.957 -17.936 1.00 50.82 19 SER B C 1
ATOM 3057 O O . SER B 1 23 ? -17.031 9.106 -16.822 1.00 52.58 19 SER B O 1
ATOM 3065 N N . GLY B 1 24 ? -15.470 8.131 -18.132 1.00 46.02 20 GLY B N 1
ATOM 3066 C CA . GLY B 1 24 ? -14.939 7.318 -17.069 1.00 44.46 20 GLY B CA 1
ATOM 3067 C C . GLY B 1 24 ? -15.782 6.077 -16.816 1.00 43.89 20 GLY B C 1
ATOM 3068 O O . GLY B 1 24 ? -16.857 5.872 -17.374 1.00 44.49 20 GLY B O 1
ATOM 3072 N N . LEU B 1 25 ? -15.269 5.225 -15.930 1.00 42.78 21 LEU B N 1
ATOM 3073 C CA . LEU B 1 25 ? -15.982 3.991 -15.615 1.00 44.28 21 LEU B CA 1
ATOM 3074 C C . LEU B 1 25 ? -17.360 4.291 -15.040 1.00 47.47 21 LEU B C 1
ATOM 3075 O O . LEU B 1 25 ? -18.293 3.507 -15.251 1.00 44.32 21 LEU B O 1
ATOM 3091 N N . GLU B 1 26 ? -17.498 5.423 -14.339 1.00 47.60 22 GLU B N 1
ATOM 3092 C CA . GLU B 1 26 ? -18.799 5.823 -13.819 1.00 58.57 22 GLU B CA 1
ATOM 3093 C C . GLU B 1 26 ? -19.814 6.026 -14.941 1.00 59.37 22 GLU B C 1
ATOM 3094 O O . GLU B 1 26 ? -21.020 5.822 -14.739 1.00 59.56 22 GLU B O 1
ATOM 3106 N N . GLY B 1 27 ? -19.352 6.429 -16.117 1.00 52.66 23 GLY B N 1
ATOM 3107 C CA . GLY B 1 27 ? -20.260 6.711 -17.221 1.00 55.91 23 GLY B CA 1
ATOM 3108 C C . GLY B 1 27 ? -20.422 5.550 -18.176 1.00 54.28 23 GLY B C 1
ATOM 3109 O O . GLY B 1 27 ? -20.766 5.745 -19.353 1.00 55.13 23 GLY B O 1
ATOM 3113 N N . VAL B 1 28 ? -20.164 4.337 -17.694 1.00 49.71 24 VAL B N 1
ATOM 3114 C CA . VAL B 1 28 ? -20.272 3.127 -18.496 1.00 49.74 24 VAL B CA 1
ATOM 3115 C C . VAL B 1 28 ? -21.240 2.177 -17.792 1.00 54.20 24 VAL B C 1
ATOM 3116 O O . VAL B 1 28 ? -20.970 1.719 -16.680 1.00 57.00 24 VAL B O 1
ATOM 3129 N N . SER B 1 29 ? -22.361 1.885 -18.446 1.00 55.24 25 SER B N 1
ATOM 3130 C CA . SER B 1 29 ? -23.282 0.849 -18.003 1.00 55.31 25 SER B CA 1
ATOM 3131 C C . SER B 1 29 ? -24.111 0.420 -19.208 1.00 55.09 25 SER B C 1
ATOM 3132 O O . SER B 1 29 ? -24.031 1.020 -20.282 1.00 49.75 25 SER B O 1
ATOM 3140 N N . LEU B 1 30 ? -24.901 -0.642 -19.017 1.00 58.27 26 LEU B N 1
ATOM 3141 C CA . LEU B 1 30 ? -25.783 -1.095 -20.092 1.00 58.80 26 LEU B CA 1
ATOM 3142 C C . LEU B 1 30 ? -26.807 -0.013 -20.434 1.00 59.04 26 LEU B C 1
ATOM 3143 O O . LEU B 1 30 ? -26.987 0.337 -21.599 1.00 56.18 26 LEU B O 1
ATOM 3159 N N . ARG B 1 31 ? -27.468 0.537 -19.422 1.00 59.88 27 ARG B N 1
ATOM 3160 C CA . ARG B 1 31 ? -28.379 1.654 -19.659 1.00 66.38 27 ARG B CA 1
ATOM 3161 C C . ARG B 1 31 ? -27.639 2.830 -20.278 1.00 64.13 27 ARG B C 1
ATOM 3162 O O . ARG B 1 31 ? -28.078 3.404 -21.284 1.00 65.12 27 ARG B O 1
ATOM 3183 N N . LYS B 1 32 ? -26.523 3.221 -19.666 1.00 60.04 28 LYS B N 1
ATOM 3184 C CA . LYS B 1 32 ? -25.806 4.400 -20.130 1.00 59.72 28 LYS B CA 1
ATOM 3185 C C . LYS B 1 32 ? -25.283 4.207 -21.541 1.00 57.02 28 LYS B C 1
ATOM 3186 O O . LYS B 1 32 ? -25.274 5.162 -22.323 1.00 59.09 28 LYS B O 1
ATOM 3205 N N . LEU B 1 33 ? -24.876 2.986 -21.881 1.00 53.66 29 LEU B N 1
ATOM 3206 C CA . LEU B 1 33 ? -24.417 2.702 -23.246 1.00 52.34 29 LEU B CA 1
ATOM 3207 C C . LEU B 1 33 ? -25.603 2.616 -24.216 1.00 58.26 29 LEU B C 1
ATOM 3208 O O . LEU B 1 33 ? -25.516 3.112 -25.347 1.00 56.24 29 LEU B O 1
ATOM 3224 N N . GLY B 1 34 ? -26.706 1.979 -23.788 1.00 56.58 30 GLY B N 1
ATOM 3225 C CA . GLY B 1 34 ? -27.892 1.962 -24.625 1.00 60.64 30 GLY B CA 1
ATOM 3226 C C . GLY B 1 34 ? -28.378 3.354 -24.960 1.00 65.54 30 GLY B C 1
ATOM 3227 O O . GLY B 1 34 ? -28.968 3.573 -26.023 1.00 67.56 30 GLY B O 1
ATOM 3231 N N . ASP B 1 35 ? -28.142 4.312 -24.061 1.00 69.36 31 ASP B N 1
ATOM 3232 C CA . ASP B 1 35 ? -28.521 5.694 -24.337 1.00 79.92 31 ASP B CA 1
ATOM 3233 C C . ASP B 1 35 ? -27.661 6.294 -25.443 1.00 73.22 31 ASP B C 1
ATOM 3234 O O . ASP B 1 35 ? -28.145 7.104 -26.229 1.00 74.01 31 ASP B O 1
ATOM 3243 N N . GLU B 1 36 ? -26.392 5.918 -25.506 1.00 67.20 32 GLU B N 1
ATOM 3244 C CA . GLU B 1 36 ? -25.485 6.387 -26.545 1.00 70.74 32 GLU B CA 1
ATOM 3245 C C . GLU B 1 36 ? -25.659 5.626 -27.859 1.00 73.59 32 GLU B C 1
ATOM 3246 O O . GLU B 1 36 ? -24.855 5.815 -28.781 1.00 67.45 32 GLU B O 1
ATOM 3258 N N . LEU B 1 37 ? -26.685 4.772 -27.951 1.00 74.59 33 LEU B N 1
ATOM 3259 C CA . LEU B 1 37 ? -26.936 3.958 -29.126 1.00 68.31 33 LEU B CA 1
ATOM 3260 C C . LEU B 1 37 ? -28.288 4.204 -29.747 1.00 67.87 33 LEU B C 1
ATOM 3261 O O . LEU B 1 37 ? -28.531 3.717 -30.856 1.00 68.33 33 LEU B O 1
ATOM 3277 N N . GLY B 1 38 ? -29.187 4.938 -29.069 1.00 62.75 34 GLY B N 1
ATOM 3278 C CA . GLY B 1 38 ? -30.459 5.284 -29.685 1.00 64.95 34 GLY B CA 1
ATOM 3279 C C . GLY B 1 38 ? -31.358 4.077 -29.853 1.00 65.29 34 GLY B C 1
ATOM 3280 O O . GLY B 1 38 ? -31.478 3.228 -28.953 1.00 64.31 34 GLY B O 1
ATOM 3284 N N . VAL B 1 39 ? -32.014 4.000 -31.022 1.00 67.16 35 VAL B N 1
ATOM 3285 C CA . VAL B 1 39 ? -32.928 2.903 -31.310 1.00 68.24 35 VAL B CA 1
ATOM 3286 C C . VAL B 1 39 ? -32.252 1.556 -31.139 1.00 64.85 35 VAL B C 1
ATOM 3287 O O . VAL B 1 39 ? -32.916 0.555 -30.848 1.00 65.72 35 VAL B O 1
ATOM 3300 N N . GLN B 1 40 ? -30.920 1.501 -31.311 1.00 61.35 36 GLN B N 1
ATOM 3301 C CA . GLN B 1 40 ? -30.190 0.251 -31.201 1.00 58.83 36 GLN B CA 1
ATOM 3302 C C . GLN B 1 40 ? -29.858 -0.125 -29.759 1.00 57.84 36 GLN B C 1
ATOM 3303 O O . GLN B 1 40 ? -29.277 -1.180 -29.534 1.00 57.47 36 GLN B O 1
ATOM 3317 N N . GLY B 1 41 ? -30.234 0.697 -28.798 1.00 59.53 37 GLY B N 1
ATOM 3318 C CA . GLY B 1 41 ? -29.959 0.436 -27.403 1.00 63.92 37 GLY B CA 1
ATOM 3319 C C . GLY B 1 41 ? -30.428 -0.922 -26.925 1.00 62.31 37 GLY B C 1
ATOM 3320 O O . 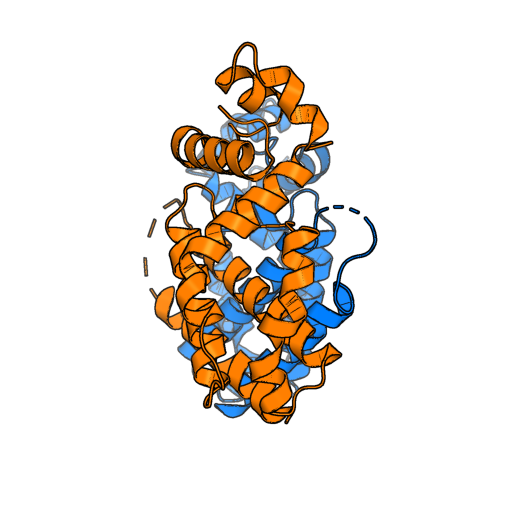GLY B 1 41 ? -29.648 -1.723 -26.385 1.00 60.72 37 GLY B O 1
ATOM 3324 N N . PRO B 1 42 ? -31.720 -1.214 -27.109 1.00 61.35 38 PRO B N 1
ATOM 3325 C CA . PRO B 1 42 ? -32.257 -2.487 -26.579 1.00 65.51 38 PRO B CA 1
ATOM 3326 C C . PRO B 1 42 ? -31.501 -3.716 -27.066 1.00 60.81 38 PRO B C 1
ATOM 3327 O O . PRO B 1 42 ? -31.506 -4.746 -26.385 1.00 60.37 38 PRO B O 1
ATOM 3338 N N . ALA B 1 43 ? -30.854 -3.641 -28.228 1.00 59.39 39 ALA B N 1
ATOM 3339 C CA . ALA B 1 43 ? -30.080 -4.769 -28.720 1.00 56.12 39 ALA B CA 1
ATOM 3340 C C . ALA B 1 43 ? -28.889 -5.078 -27.824 1.00 53.01 39 ALA B C 1
ATOM 3341 O O . ALA B 1 43 ? -28.386 -6.198 -27.873 1.00 52.19 39 ALA B O 1
ATOM 3348 N N . LEU B 1 44 ? -28.438 -4.111 -27.019 1.00 55.53 40 LEU B N 1
ATOM 3349 C CA . LEU B 1 44 ? -27.290 -4.344 -26.127 1.00 56.01 40 LEU B CA 1
ATOM 3350 C C . LEU B 1 44 ? -27.531 -5.557 -25.243 1.00 55.16 40 LEU B C 1
ATOM 3351 O O . LEU B 1 44 ? -26.639 -6.369 -25.029 1.00 48.48 40 LEU B O 1
ATOM 3367 N N . TYR B 1 45 ? -28.777 -5.713 -24.756 1.00 53.60 41 TYR B N 1
ATOM 3368 C CA . TYR B 1 45 ? -29.053 -6.750 -23.760 1.00 55.38 41 TYR B CA 1
ATOM 3369 C C . TYR B 1 45 ? -29.040 -8.149 -24.353 1.00 56.02 41 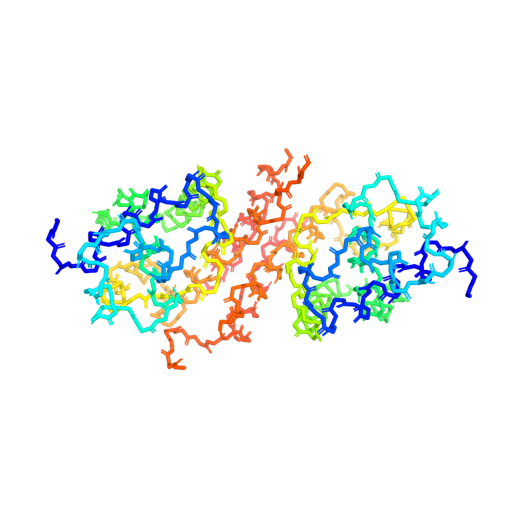TYR B C 1
ATOM 3370 O O . TYR B 1 45 ? -28.860 -9.115 -23.611 1.00 56.85 41 TYR B O 1
ATOM 3388 N N . ALA B 1 46 ? -29.220 -8.279 -25.683 1.00 56.09 42 ALA B N 1
ATOM 3389 C CA . ALA B 1 46 ? -29.087 -9.592 -26.300 1.00 56.93 42 ALA B CA 1
ATOM 3390 C C . ALA B 1 46 ? -27.664 -10.165 -26.157 1.00 53.82 42 ALA B C 1
ATOM 3391 O O . ALA B 1 46 ? -27.469 -11.382 -26.251 1.00 54.98 42 ALA B O 1
ATOM 3398 N N . HIS B 1 47 ? -26.685 -9.324 -25.922 1.00 50.38 43 HIS B N 1
ATOM 3399 C CA . HIS B 1 47 ? -25.283 -9.754 -25.877 1.00 49.60 43 HIS B CA 1
ATOM 3400 C C . HIS B 1 47 ? -24.633 -9.589 -24.516 1.00 49.27 43 HIS B C 1
ATOM 3401 O O . HIS B 1 47 ? -23.622 -10.231 -24.262 1.00 50.36 43 HIS B O 1
ATOM 3415 N N . PHE B 1 48 ? -25.175 -8.750 -23.641 1.00 48.07 44 PHE B N 1
ATOM 3416 C CA . PHE B 1 48 ? -24.639 -8.542 -22.296 1.00 46.33 44 PHE B CA 1
ATOM 3417 C C . PHE B 1 48 ? -25.786 -8.614 -21.300 1.00 49.80 44 PHE B C 1
ATOM 3418 O O . PHE B 1 48 ? -26.722 -7.823 -21.402 1.00 51.48 44 PHE B O 1
ATOM 3435 N N . LYS B 1 49 ? -25.693 -9.546 -20.342 1.00 54.62 45 LYS B N 1
ATOM 3436 C CA . LYS B 1 49 ? -26.732 -9.673 -19.327 1.00 63.33 45 LYS B CA 1
ATOM 3437 C C . LYS B 1 49 ? -26.602 -8.600 -18.257 1.00 65.82 45 LYS B C 1
ATOM 3438 O O . LYS B 1 49 ? -27.606 -8.202 -17.661 1.00 60.30 45 LYS B O 1
ATOM 3457 N N . ASN B 1 50 ? -25.382 -8.122 -18.001 1.00 52.96 46 ASN B N 1
ATOM 3458 C CA . ASN B 1 50 ? -25.146 -7.170 -16.930 1.00 55.32 46 ASN B CA 1
ATOM 3459 C C . ASN B 1 50 ? -23.906 -6.340 -17.298 1.00 49.49 46 ASN B C 1
ATOM 3460 O O . ASN B 1 50 ? -23.256 -6.584 -18.302 1.00 45.39 46 ASN B O 1
ATOM 3471 N N . LYS B 1 51 ? -23.622 -5.340 -16.453 1.00 49.93 47 LYS B N 1
ATOM 3472 C CA . LYS B 1 51 ? -22.475 -4.487 -16.686 1.00 46.73 47 LYS B CA 1
ATOM 3473 C C . LYS B 1 51 ? -21.203 -5.321 -16.801 1.00 44.05 47 LYS B C 1
ATOM 3474 O O . LYS B 1 51 ? -20.411 -5.099 -17.697 1.00 39.59 47 LYS B O 1
ATOM 3493 N N . GLN B 1 52 ? -21.040 -6.323 -15.916 1.00 43.94 48 GLN B N 1
ATOM 3494 C CA . GLN B 1 52 ? -19.762 -7.049 -15.882 1.00 41.19 48 GLN B CA 1
ATOM 3495 C C . GLN B 1 52 ? -19.505 -7.796 -17.199 1.00 42.62 48 GLN B C 1
ATOM 3496 O O . GLN B 1 52 ? -18.375 -7.890 -17.643 1.00 37.52 48 GLN B O 1
ATOM 3510 N N . GLU B 1 53 ? -20.559 -8.334 -17.828 1.00 47.71 49 GLU B N 1
ATOM 3511 C CA . GLU B 1 53 ? -20.372 -9.022 -19.100 1.00 45.52 49 GLU B CA 1
ATOM 3512 C C . GLU B 1 53 ? -19.821 -8.055 -20.149 1.00 37.82 49 GLU B C 1
ATOM 3513 O O . GLU B 1 53 ? -18.944 -8.400 -20.961 1.00 34.89 49 GLU B O 1
ATOM 3525 N N . LEU B 1 54 ? -20.307 -6.812 -20.125 1.00 37.22 50 LEU B N 1
ATOM 3526 C CA . LEU B 1 54 ? -19.758 -5.791 -21.016 1.00 35.66 50 LEU B CA 1
ATOM 3527 C C . LEU B 1 54 ? -18.312 -5.478 -20.646 1.00 32.87 50 LEU B C 1
ATOM 3528 O O . LEU B 1 54 ? -17.449 -5.359 -21.523 1.00 30.93 50 LEU B O 1
ATOM 3544 N N . LEU B 1 55 ? -18.045 -5.306 -19.348 1.00 33.42 51 LEU B N 1
ATOM 3545 C CA . LEU B 1 55 ? -16.676 -4.926 -18.946 1.00 31.55 51 LEU B CA 1
ATOM 3546 C C . LEU B 1 55 ? -15.679 -6.008 -19.300 1.00 29.78 51 LEU B C 1
ATOM 3547 O O . LEU B 1 55 ? -14.544 -5.691 -19.646 1.00 27.93 51 LEU B O 1
ATOM 3563 N N . ASP B 1 56 ? -16.070 -7.282 -19.197 1.00 30.78 52 ASP B N 1
ATOM 3564 C CA . ASP B 1 56 ? -15.161 -8.376 -19.594 1.00 29.67 52 ASP B CA 1
ATOM 3565 C C . ASP B 1 56 ? -14.699 -8.209 -21.028 1.00 28.62 52 ASP B C 1
ATOM 3566 O O . ASP B 1 56 ? -13.493 -8.357 -21.374 1.00 26.54 52 ASP B O 1
ATOM 3575 N N . LEU B 1 57 ? -15.644 -7.892 -21.923 1.00 28.84 53 LEU B N 1
ATOM 3576 C CA . LEU B 1 57 ? -15.244 -7.797 -23.325 1.00 27.91 53 LEU B CA 1
ATOM 3577 C C . LEU B 1 57 ? -14.432 -6.540 -23.584 1.00 27.05 53 LEU B C 1
ATOM 3578 O O . LEU B 1 57 ? -13.440 -6.575 -24.325 1.00 25.35 53 LEU B O 1
ATOM 3594 N N . MET B 1 58 ? -14.835 -5.407 -22.997 1.00 26.81 54 MET B N 1
ATOM 3595 C CA . MET B 1 58 ? -14.030 -4.209 -23.089 1.00 27.05 54 MET B CA 1
ATOM 3596 C C . MET B 1 58 ? -12.605 -4.461 -22.588 1.00 26.46 54 MET B C 1
ATOM 3597 O O . MET B 1 58 ? -11.633 -4.034 -23.231 1.00 26.06 54 MET B O 1
ATOM 3611 N N . ALA B 1 59 ? -12.481 -5.123 -21.425 1.00 24.65 55 ALA B N 1
ATOM 3612 C CA . ALA B 1 59 ? -11.135 -5.359 -20.866 1.00 27.04 55 ALA B CA 1
ATOM 3613 C C . ALA B 1 59 ? -10.295 -6.213 -21.820 1.00 26.37 55 ALA B C 1
ATOM 3614 O O . ALA B 1 59 ? -9.124 -5.938 -22.038 1.00 26.01 55 ALA B O 1
ATOM 3621 N N . GLU B 1 60 ? -10.883 -7.248 -22.386 1.00 26.64 56 GLU B N 1
ATOM 3622 C CA . GLU B 1 60 ? -10.183 -8.119 -23.306 1.00 28.40 56 GLU B CA 1
ATOM 3623 C C . GLU B 1 60 ? -9.743 -7.377 -24.564 1.00 27.63 56 GLU B C 1
ATOM 3624 O O . GLU B 1 60 ? -8.595 -7.515 -25.005 1.00 26.70 56 GLU B O 1
ATOM 3636 N N . ILE B 1 61 ? -10.627 -6.574 -25.145 1.00 27.66 57 ILE B N 1
ATOM 3637 C CA . ILE B 1 61 ? -10.294 -5.851 -26.374 1.00 25.85 57 ILE B CA 1
ATOM 3638 C C . ILE B 1 61 ? -9.204 -4.820 -26.090 1.00 28.63 57 ILE B C 1
ATOM 3639 O O . ILE B 1 61 ? -8.282 -4.628 -26.893 1.00 26.17 57 ILE B O 1
ATOM 3655 N N . MET B 1 62 ? -9.306 -4.117 -24.971 1.00 24.58 58 MET B N 1
ATOM 3656 C CA . MET B 1 62 ? -8.332 -3.071 -24.652 1.00 26.06 58 MET B CA 1
ATOM 3657 C C . MET B 1 62 ? -6.915 -3.627 -24.647 1.00 26.35 58 MET B C 1
ATOM 3658 O O . MET B 1 62 ? -5.973 -3.008 -25.179 1.00 26.94 58 MET B O 1
ATOM 3672 N N . LEU B 1 63 ? -6.727 -4.782 -24.043 1.00 24.94 59 LEU B N 1
ATOM 3673 C CA . LEU B 1 63 ? -5.357 -5.362 -23.965 1.00 24.99 59 LEU B CA 1
ATOM 3674 C C . LEU B 1 63 ? -5.003 -6.187 -25.192 1.00 26.62 59 LEU B C 1
ATOM 3675 O O . LEU B 1 63 ? -3.805 -6.238 -25.570 1.00 25.33 59 LEU B O 1
ATOM 3691 N N . ASP B 1 64 ? -5.988 -6.830 -25.834 1.00 25.95 60 ASP B N 1
ATOM 3692 C CA . ASP B 1 64 ? -5.714 -7.478 -27.130 1.00 27.50 60 ASP B CA 1
ATOM 3693 C C . ASP B 1 64 ? -5.065 -6.514 -28.106 1.00 31.21 60 ASP B C 1
ATOM 3694 O O . ASP B 1 64 ? -4.127 -6.886 -28.849 1.00 28.77 60 ASP B O 1
ATOM 3703 N N . GLU B 1 65 ? -5.583 -5.277 -28.168 1.00 31.74 61 GLU B N 1
ATOM 3704 C CA . GLU B 1 65 ? -5.058 -4.309 -29.134 1.00 34.67 61 GLU B CA 1
ATOM 3705 C C . GLU B 1 65 ? -3.564 -4.086 -28.938 1.00 34.62 61 GLU B C 1
ATOM 3706 O O . GLU B 1 65 ? -2.812 -3.908 -29.907 1.00 32.75 61 GLU B O 1
ATOM 3718 N N . ALA B 1 66 ? -3.115 -4.088 -27.693 1.00 30.06 62 ALA B N 1
ATOM 3719 C CA . ALA B 1 66 ? -1.712 -3.807 -27.387 1.00 30.46 62 ALA B CA 1
ATOM 3720 C C . ALA B 1 66 ? -0.836 -5.051 -27.350 1.00 31.25 62 ALA B C 1
ATOM 3721 O O . ALA B 1 66 ? 0.379 -4.958 -27.627 1.00 27.45 62 ALA B O 1
ATOM 3728 N N . LEU B 1 67 ? -1.399 -6.196 -27.010 1.00 27.35 63 LEU B N 1
ATOM 3729 C CA . LEU B 1 67 ? -0.650 -7.443 -26.944 1.00 28.38 63 LEU B CA 1
ATOM 3730 C C . LEU B 1 67 ? -0.629 -8.211 -28.270 1.00 28.09 63 LEU B C 1
ATOM 3731 O O . LEU B 1 67 ? 0.119 -9.206 -28.381 1.00 26.70 63 LEU B O 1
ATOM 3747 N N . ALA B 1 68 ? -1.378 -7.759 -29.269 1.00 29.24 64 ALA B N 1
ATOM 3748 C CA . ALA B 1 68 ? -1.404 -8.462 -30.562 1.00 30.09 64 ALA B CA 1
ATOM 3749 C C . ALA B 1 68 ? -0.024 -8.810 -31.103 1.00 31.24 64 ALA B C 1
ATOM 3750 O O . ALA B 1 68 ? 0.174 -9.958 -31.559 1.00 32.99 64 ALA B O 1
ATOM 3757 N N . PRO B 1 69 ? 0.953 -7.912 -31.115 1.00 33.06 65 PRO B N 1
ATOM 3758 C CA . PRO B 1 69 ? 2.269 -8.294 -31.679 1.00 36.57 65 PRO B CA 1
ATOM 3759 C C . PRO B 1 69 ? 2.921 -9.444 -30.925 1.00 37.05 65 PRO B C 1
ATOM 3760 O O . PRO B 1 69 ? 3.550 -10.303 -31.532 1.00 35.10 65 PRO B O 1
ATOM 3771 N N . LEU B 1 70 ? 2.792 -9.477 -29.588 1.00 30.77 66 LEU B N 1
ATOM 3772 C CA . LEU B 1 70 ? 3.296 -10.615 -28.839 1.00 31.47 66 LEU B CA 1
ATOM 3773 C C . LEU B 1 70 ? 2.475 -11.873 -29.048 1.00 34.08 66 LEU B C 1
ATOM 3774 O O . LEU B 1 70 ? 3.026 -12.983 -29.046 1.00 34.19 66 LEU B O 1
ATOM 3790 N N . ASP B 1 71 ? 1.161 -11.731 -29.293 1.00 32.42 67 ASP B N 1
ATOM 3791 C CA . ASP B 1 71 ? 0.329 -12.906 -29.509 1.00 33.19 67 ASP 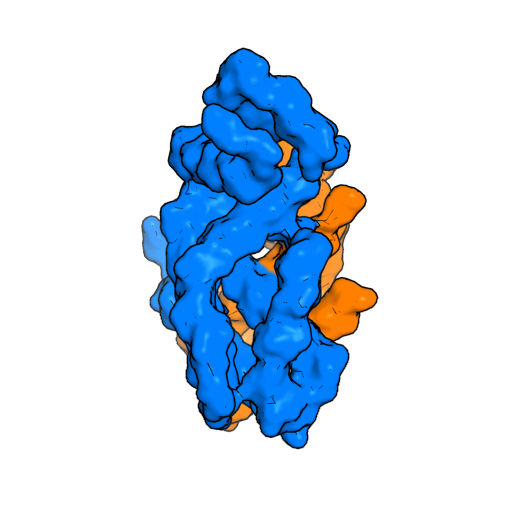B CA 1
ATOM 3792 C C . ASP B 1 71 ? 0.623 -13.566 -30.833 1.00 34.72 67 ASP B C 1
ATOM 3793 O O . ASP B 1 71 ? 0.395 -14.770 -30.999 1.00 36.73 67 ASP B O 1
ATOM 3802 N N . ALA B 1 72 ? 1.097 -12.806 -31.806 1.00 35.87 68 ALA B N 1
ATOM 3803 C CA . ALA B 1 72 ? 1.346 -13.342 -33.144 1.00 39.37 68 ALA B CA 1
ATOM 3804 C C . ALA B 1 72 ? 2.674 -14.086 -33.237 1.00 41.89 68 ALA B C 1
ATOM 3805 O O . ALA B 1 72 ? 2.922 -14.749 -34.251 1.00 45.48 68 ALA B O 1
ATOM 3812 N N . MET B 1 73 ? 3.533 -13.971 -32.240 1.00 40.50 69 MET B N 1
ATOM 3813 C CA . MET B 1 73 ? 4.858 -14.560 -32.303 1.00 46.42 69 MET B CA 1
ATOM 3814 C C . MET B 1 73 ? 4.782 -16.081 -32.305 1.00 48.11 69 MET B C 1
ATOM 3815 O O . MET B 1 73 ? 4.026 -16.695 -31.549 1.00 49.07 69 MET B O 1
ATOM 3829 N N . THR B 1 74 ? 5.577 -16.692 -33.168 1.00 54.45 70 THR B N 1
ATOM 3830 C CA . THR B 1 74 ? 5.710 -18.136 -33.235 1.00 61.03 70 THR B CA 1
ATOM 3831 C C . THR B 1 74 ? 7.047 -18.562 -32.638 1.00 63.66 70 THR B C 1
ATOM 3832 O O . THR B 1 74 ? 8.046 -17.836 -32.726 1.00 67.69 70 THR B O 1
ATOM 3843 N N . GLU B 1 75 ? 7.061 -19.734 -32.042 1.00 69.99 71 GLU B N 1
ATOM 3844 C CA . GLU B 1 75 ? 8.253 -20.317 -31.422 1.00 80.98 71 GLU B CA 1
ATOM 3845 C C . GLU B 1 75 ? 9.085 -19.258 -30.679 1.00 67.50 71 GLU B C 1
ATOM 3846 O O . GLU B 1 75 ? 10.208 -18.939 -31.019 1.00 73.00 71 GLU B O 1
ATOM 3858 N N . VAL B 1 76 ? 8.486 -18.725 -29.622 1.00 54.92 72 VAL B N 1
ATOM 3859 C CA . VAL B 1 76 ? 9.192 -17.755 -28.774 1.00 50.33 72 VAL B CA 1
ATOM 3860 C C . VAL B 1 76 ? 10.341 -18.464 -28.064 1.00 53.95 72 VAL B C 1
ATOM 3861 O O . VAL B 1 76 ? 10.144 -19.491 -27.390 1.00 53.86 72 VAL B O 1
ATOM 3874 N N . ALA B 1 77 ? 11.549 -17.920 -28.209 1.00 50.99 73 ALA B N 1
ATOM 3875 C CA . ALA B 1 77 ? 12.734 -18.574 -27.676 1.00 53.56 73 ALA B CA 1
ATOM 3876 C C . ALA B 1 77 ? 13.014 -18.192 -26.236 1.00 50.91 73 ALA B C 1
ATOM 3877 O O . ALA B 1 77 ? 13.612 -18.986 -25.507 1.00 55.19 73 ALA B O 1
ATOM 3884 N N . ASP B 1 78 ? 12.577 -17.009 -25.801 1.00 48.77 74 ASP B N 1
ATOM 3885 C CA . ASP B 1 78 ? 12.900 -16.471 -24.496 1.00 46.11 74 ASP B CA 1
ATOM 3886 C C . ASP B 1 78 ? 11.605 -16.113 -23.780 1.00 41.43 74 ASP B C 1
ATOM 3887 O O . ASP B 1 78 ? 11.093 -15.005 -23.902 1.00 39.01 74 ASP B O 1
ATOM 3896 N N . TRP B 1 79 ? 11.086 -17.061 -23.019 1.00 36.06 75 TRP B N 1
ATOM 3897 C CA . TRP B 1 79 ? 9.814 -16.819 -22.282 1.00 33.98 75 TRP B CA 1
ATOM 3898 C C . TRP B 1 79 ? 9.959 -15.710 -21.275 1.00 32.41 75 TRP B C 1
ATOM 3899 O O . TRP B 1 79 ? 8.974 -14.991 -20.979 1.00 31.57 75 TRP B O 1
ATOM 3920 N N . HIS B 1 80 ? 11.151 -15.569 -20.682 1.00 36.23 76 HIS B N 1
ATOM 3921 C CA . HIS B 1 80 ? 11.377 -14.497 -19.712 1.00 35.16 76 HIS B CA 1
ATOM 3922 C C . HIS B 1 80 ? 11.128 -13.135 -20.355 1.00 33.93 76 HIS B C 1
ATOM 3923 O O . HIS B 1 80 ? 10.329 -12.324 -19.855 1.00 31.96 76 HIS B O 1
ATOM 3937 N N . TRP B 1 81 ? 11.782 -12.874 -21.471 1.00 35.02 77 TRP B N 1
ATOM 3938 C CA . TRP B 1 81 ? 11.580 -11.617 -22.179 1.00 35.04 77 TRP B CA 1
ATOM 3939 C C . TRP B 1 81 ? 10.123 -11.455 -22.579 1.00 31.01 77 TRP B C 1
ATOM 3940 O O . TRP B 1 81 ? 9.548 -10.372 -22.455 1.00 29.05 77 TRP B O 1
ATOM 3961 N N . TRP B 1 82 ? 9.517 -12.525 -23.072 1.00 29.19 78 TRP B N 1
ATOM 3962 C CA . TRP B 1 82 ? 8.155 -12.440 -23.616 1.00 30.35 78 TRP B CA 1
ATOM 3963 C C . TRP B 1 82 ? 7.166 -12.085 -22.503 1.00 28.43 78 TRP B C 1
ATOM 3964 O O . TRP B 1 82 ? 6.371 -11.167 -22.651 1.00 26.89 78 TRP B O 1
ATOM 3985 N N . LEU B 1 83 ? 7.266 -12.753 -21.344 1.00 28.07 79 LEU B N 1
ATOM 3986 C CA . LEU B 1 83 ? 6.397 -12.446 -20.239 1.00 27.38 79 LEU B CA 1
ATOM 3987 C C . LEU B 1 83 ? 6.620 -11.020 -19.738 1.00 25.87 79 LEU B C 1
ATOM 3988 O O . LEU B 1 83 ? 5.663 -10.316 -19.391 1.00 24.68 79 LEU B O 1
ATOM 4004 N N . ALA B 1 84 ? 7.878 -10.611 -19.599 1.00 27.35 80 ALA B N 1
ATOM 4005 C CA . ALA B 1 84 ? 8.177 -9.260 -19.163 1.00 25.81 80 ALA B CA 1
ATOM 4006 C C . ALA B 1 84 ? 7.563 -8.239 -20.105 1.00 27.11 80 ALA B C 1
ATOM 4007 O O . ALA B 1 84 ? 7.040 -7.201 -19.671 1.00 24.00 80 ALA B O 1
ATOM 4014 N N . GLU B 1 85 ? 7.629 -8.497 -21.417 1.00 26.73 81 GLU B N 1
ATOM 4015 C CA . GLU B 1 85 ? 7.074 -7.528 -22.359 1.00 27.11 81 GLU B CA 1
ATOM 4016 C C . GLU B 1 85 ? 5.549 -7.503 -22.285 1.00 26.15 81 GLU B C 1
ATOM 4017 O O . GLU B 1 85 ? 4.966 -6.437 -22.449 1.00 24.93 81 GLU B O 1
ATOM 4029 N N . ARG B 1 86 ? 4.912 -8.652 -22.027 1.00 23.04 82 ARG B N 1
ATOM 4030 C CA . ARG B 1 86 ? 3.468 -8.664 -21.777 1.00 24.63 82 ARG B CA 1
ATOM 4031 C C . ARG B 1 86 ? 3.125 -7.758 -20.626 1.00 24.02 82 ARG B C 1
ATOM 4032 O O . ARG B 1 86 ? 2.201 -6.919 -20.718 1.00 23.59 82 ARG B O 1
ATOM 4053 N N . ALA B 1 87 ? 3.847 -7.918 -19.497 1.00 21.66 83 ALA B N 1
ATOM 4054 C CA . ALA B 1 87 ? 3.519 -7.133 -18.311 1.00 21.70 83 ALA B CA 1
ATOM 4055 C C . ALA B 1 87 ? 3.721 -5.649 -18.592 1.00 22.44 83 ALA B C 1
ATOM 4056 O O . ALA B 1 87 ? 2.899 -4.816 -18.221 1.00 22.30 83 ALA B O 1
ATOM 4063 N N . ARG B 1 88 ? 4.859 -5.294 -19.223 1.00 22.84 84 ARG B N 1
ATOM 4064 C CA . ARG B 1 88 ? 5.129 -3.893 -19.508 1.00 22.72 84 ARG B CA 1
ATOM 4065 C C . ARG B 1 88 ? 4.057 -3.324 -20.436 1.00 24.87 84 ARG B C 1
ATOM 4066 O O . ARG B 1 88 ? 3.688 -2.151 -20.321 1.00 24.73 84 ARG B O 1
ATOM 4087 N N . THR B 1 89 ? 3.614 -4.128 -21.400 1.00 24.83 85 THR B N 1
ATOM 4088 C CA . THR B 1 89 ? 2.576 -3.669 -22.331 1.00 23.41 85 THR B CA 1
ATOM 4089 C C . THR B 1 89 ? 1.260 -3.482 -21.602 1.00 23.37 85 THR B C 1
ATOM 4090 O O . THR B 1 89 ? 0.540 -2.485 -21.841 1.00 26.51 85 THR B O 1
ATOM 4101 N N . ILE B 1 90 ? 0.898 -4.438 -20.762 1.00 21.86 86 ILE B N 1
ATOM 4102 C CA . ILE B 1 90 ? -0.335 -4.297 -19.970 1.00 23.51 86 ILE B CA 1
ATOM 4103 C C . ILE B 1 90 ? -0.281 -3.022 -19.143 1.00 22.98 86 ILE B C 1
ATOM 4104 O O . ILE B 1 90 ? -1.222 -2.213 -19.150 1.00 22.33 86 ILE B O 1
ATOM 4120 N N . ARG B 1 91 ? 0.860 -2.803 -18.442 1.00 22.74 87 ARG B N 1
ATOM 4121 C CA . ARG B 1 91 ? 0.999 -1.620 -17.615 1.00 22.83 87 ARG B CA 1
ATOM 4122 C C . ARG B 1 91 ? 0.834 -0.337 -18.423 1.00 25.56 87 ARG B C 1
ATOM 4123 O O . ARG B 1 91 ? 0.098 0.579 -18.023 1.00 25.29 87 ARG B O 1
ATOM 4144 N N . ARG B 1 92 ? 1.517 -0.247 -19.566 1.00 25.05 88 ARG B N 1
ATOM 4145 C CA . ARG B 1 92 ? 1.418 0.940 -20.384 1.00 27.35 88 ARG B CA 1
ATOM 4146 C C . ARG B 1 92 ? -0.015 1.138 -20.843 1.00 26.77 88 ARG B C 1
ATOM 4147 O O . ARG B 1 92 ? -0.518 2.258 -20.861 1.00 29.90 88 ARG B O 1
ATOM 4168 N N . THR B 1 93 ? -0.675 0.058 -21.235 1.00 24.81 89 THR B N 1
ATOM 4169 C CA . THR B 1 93 ? -2.015 0.181 -21.823 1.00 26.99 89 THR B CA 1
ATOM 4170 C C . THR B 1 93 ? -3.032 0.612 -20.766 1.00 27.74 89 THR B C 1
ATOM 4171 O O . THR B 1 93 ? -3.817 1.537 -20.984 1.00 27.97 89 THR B O 1
ATOM 4182 N N . LEU B 1 94 ? -3.025 -0.046 -19.602 1.00 24.88 90 LEU B N 1
ATOM 4183 C CA . LEU B 1 94 ? -3.931 0.330 -18.537 1.00 26.36 90 LEU B CA 1
ATOM 4184 C C . LEU B 1 94 ? -3.735 1.782 -18.135 1.00 28.69 90 LEU B C 1
ATOM 4185 O O . LEU B 1 94 ? -4.708 2.507 -17.916 1.00 29.64 90 LEU B O 1
ATOM 4201 N N . LEU B 1 95 ? -2.490 2.238 -18.069 1.00 27.75 91 LEU B N 1
ATOM 4202 C CA . LEU B 1 95 ? -2.208 3.638 -17.767 1.00 30.21 91 LEU B CA 1
ATOM 4203 C C . LEU B 1 95 ? -2.690 4.591 -18.857 1.00 34.88 91 LEU B C 1
ATOM 4204 O O . LEU B 1 95 ? -2.942 5.771 -18.563 1.00 36.25 91 LEU B O 1
ATOM 4220 N N . SER B 1 96 ? -2.820 4.116 -20.111 1.00 32.03 92 SER B N 1
ATOM 4221 C CA . SER B 1 96 ? -3.209 4.993 -21.191 1.00 34.76 92 SER B CA 1
ATOM 4222 C C . SER B 1 96 ? -4.709 5.265 -21.209 1.00 33.94 92 SER B C 1
ATOM 4223 O O . SER B 1 96 ? -5.146 6.238 -21.842 1.00 36.63 92 SER B O 1
ATOM 4231 N N . TYR B 1 97 ? -5.500 4.416 -20.583 1.00 29.79 93 TYR B N 1
ATOM 4232 C CA . TYR B 1 97 ? -6.960 4.568 -20.588 1.00 34.34 93 TYR B CA 1
ATOM 4233 C C . TYR B 1 97 ? -7.455 5.184 -19.289 1.00 36.20 93 TYR B C 1
ATOM 4234 O O . TYR B 1 97 ? -6.971 4.843 -18.205 1.00 33.89 93 TYR B O 1
ATOM 4252 N N . ARG B 1 98 ? -8.411 6.097 -19.407 1.00 36.22 94 ARG B N 1
ATOM 4253 C CA . ARG B 1 98 ? -9.098 6.606 -18.226 1.00 36.03 94 ARG B CA 1
ATOM 4254 C C . ARG B 1 98 ? -9.716 5.442 -17.462 1.00 33.77 94 ARG B C 1
ATOM 4255 O O . ARG B 1 98 ? -10.517 4.666 -18.012 1.00 34.26 94 ARG B O 1
ATOM 4276 N N . ASP B 1 99 ? -9.388 5.347 -16.168 1.00 38.13 95 ASP B N 1
ATOM 4277 C CA . ASP B 1 99 ? -9.912 4.284 -15.323 1.00 33.56 95 ASP B CA 1
ATOM 4278 C C . ASP B 1 99 ? -9.605 2.905 -15.906 1.00 29.93 95 ASP B C 1
ATOM 4279 O O . ASP B 1 99 ? -10.391 1.966 -15.738 1.00 28.19 95 ASP B O 1
ATOM 4288 N N . GLY B 1 100 ? -8.455 2.776 -16.559 1.00 30.31 96 GLY B N 1
ATOM 4289 C CA . GLY B 1 100 ? -8.104 1.532 -17.199 1.00 28.35 96 GLY B CA 1
ATOM 4290 C C . GLY B 1 100 ? -8.017 0.375 -16.232 1.00 25.30 96 GLY B C 1
ATOM 4291 O O . GLY B 1 100 ? -8.604 -0.686 -16.481 1.00 24.08 96 GLY B O 1
ATOM 4295 N N . ALA B 1 101 ? -7.256 0.551 -15.150 1.00 26.72 97 ALA B N 1
ATOM 4296 C CA . ALA B 1 101 ? -7.112 -0.495 -14.148 1.00 26.22 97 ALA B CA 1
ATOM 4297 C C . ALA B 1 101 ? -8.432 -0.759 -13.430 1.00 26.63 97 ALA B C 1
ATOM 4298 O O . ALA B 1 101 ? -8.756 -1.914 -13.117 1.00 26.38 97 ALA B O 1
ATOM 4305 N N . LEU B 1 102 ? -9.217 0.283 -13.173 1.00 28.20 98 LEU B N 1
ATOM 4306 C CA . LEU B 1 102 ? -10.532 0.083 -12.562 1.00 27.02 98 LEU B CA 1
ATOM 4307 C C . LEU B 1 102 ? -11.449 -0.722 -13.464 1.00 27.99 98 LEU B C 1
ATOM 4308 O O . LEU B 1 102 ? -12.225 -1.587 -12.979 1.00 25.33 98 LEU B O 1
ATOM 4324 N N . LEU B 1 103 ? -11.407 -0.439 -14.779 1.00 25.88 99 LEU B N 1
ATOM 4325 C CA . LEU B 1 103 ? -12.201 -1.221 -15.723 1.00 26.93 99 LEU B CA 1
ATOM 4326 C C . LEU B 1 103 ? -11.736 -2.673 -15.736 1.00 24.94 99 LEU B C 1
ATOM 4327 O O . LEU B 1 103 ? -12.538 -3.607 -15.782 1.00 23.35 99 LEU B O 1
ATOM 4343 N N . HIS B 1 104 ? -10.420 -2.887 -15.679 1.00 23.65 100 HIS B N 1
ATOM 4344 C CA . HIS B 1 104 ? -9.933 -4.254 -15.805 1.00 22.91 100 HIS B CA 1
ATOM 4345 C C . HIS B 1 104 ? -10.255 -5.086 -14.563 1.00 22.63 100 HIS B C 1
ATOM 4346 O O . HIS B 1 104 ? -10.550 -6.293 -14.663 1.00 20.46 100 HIS B O 1
ATOM 4360 N N . ALA B 1 105 ? -10.196 -4.472 -13.417 1.00 22.35 101 ALA B N 1
ATOM 4361 C CA . ALA B 1 105 ? -10.239 -5.207 -12.153 1.00 23.89 101 ALA B CA 1
ATOM 4362 C C . ALA B 1 105 ? -11.515 -6.039 -12.098 1.00 27.67 101 ALA B C 1
ATOM 4363 O O . ALA B 1 105 ? -12.629 -5.540 -12.310 1.00 28.04 101 ALA B O 1
ATOM 4370 N N . GLY B 1 106 ? -11.345 -7.328 -11.833 1.00 26.18 102 GLY B N 1
ATOM 4371 C CA . GLY B 1 106 ? -12.479 -8.244 -11.712 1.00 27.72 102 GLY B CA 1
ATOM 4372 C C . GLY B 1 106 ? -12.908 -8.866 -13.040 1.00 29.26 102 GLY B C 1
ATOM 4373 O O . GLY B 1 106 ? -13.758 -9.763 -13.031 1.00 27.95 102 GLY B O 1
ATOM 4377 N N . SER B 1 107 ? -12.312 -8.448 -14.157 1.00 24.35 103 SER B N 1
ATOM 4378 C CA . SER B 1 107 ? -12.695 -8.996 -15.448 1.00 25.92 103 SER B CA 1
ATOM 4379 C C . SER B 1 107 ? -12.171 -10.420 -15.563 1.00 27.21 103 SER B C 1
ATOM 4380 O O . SER B 1 107 ? -11.236 -10.837 -14.870 1.00 23.94 103 SER B O 1
ATOM 4388 N N . ARG B 1 108 ? -12.805 -11.181 -16.454 1.00 26.24 104 ARG B N 1
ATOM 4389 C CA . ARG B 1 108 ? -12.414 -12.554 -16.734 1.00 27.36 104 ARG B CA 1
ATOM 4390 C C . ARG B 1 108 ? -12.507 -12.763 -18.230 1.00 27.90 104 ARG B C 1
ATOM 4391 O O . ARG B 1 108 ? -13.257 -12.046 -18.925 1.00 26.88 104 ARG B O 1
ATOM 4412 N N . PRO B 1 109 ? -11.842 -13.784 -18.769 1.00 26.84 105 PRO B N 1
ATOM 4413 C CA . PRO B 1 109 ? -11.879 -14.020 -20.228 1.00 29.25 105 PRO B CA 1
ATOM 4414 C C . PRO B 1 109 ? -13.276 -14.329 -20.722 1.00 29.70 105 PRO B C 1
ATOM 4415 O O . PRO B 1 109 ? -14.028 -15.087 -20.111 1.00 30.01 105 PRO B O 1
ATOM 4426 N N . THR B 1 110 ? -13.615 -13.760 -21.866 1.00 28.55 106 THR B N 1
ATOM 4427 C CA . THR B 1 110 ? -14.827 -14.157 -22.554 1.00 30.42 106 THR B CA 1
ATOM 4428 C C . THR B 1 110 ? -14.634 -15.548 -23.159 1.00 32.62 106 THR B C 1
ATOM 4429 O O . THR B 1 110 ? -13.536 -16.134 -23.094 1.00 33.80 106 THR B O 1
ATOM 4440 N N . ALA B 1 111 ? -15.702 -16.080 -23.734 1.00 37.18 107 ALA B N 1
ATOM 4441 C CA . ALA B 1 111 ? -15.643 -17.399 -24.358 1.00 40.55 107 ALA B CA 1
ATOM 4442 C C . ALA B 1 111 ? -14.650 -17.403 -25.513 1.00 37.57 107 ALA B C 1
ATOM 4443 O O . ALA B 1 111 ? -13.807 -18.300 -25.617 1.00 38.41 107 ALA B O 1
ATOM 4450 N N . ASP B 1 112 ? -14.709 -16.383 -26.367 1.00 36.23 108 ASP B N 1
ATOM 4451 C CA . ASP B 1 112 ? -13.767 -16.302 -27.482 1.00 39.88 108 ASP B CA 1
ATOM 4452 C C . ASP B 1 112 ? -12.357 -16.025 -26.978 1.00 37.06 108 ASP B C 1
ATOM 4453 O O . ASP B 1 112 ? -11.380 -16.510 -27.547 1.00 37.52 108 ASP B O 1
ATOM 4462 N N . GLY B 1 113 ? -12.232 -15.275 -25.887 1.00 35.33 109 GLY B N 1
ATOM 4463 C CA . GLY B 1 113 ? -10.916 -15.054 -25.314 1.00 38.21 109 GLY B CA 1
ATOM 4464 C C . GLY B 1 113 ? -10.350 -16.321 -24.712 1.00 36.75 109 GLY B C 1
ATOM 4465 O O . GLY B 1 113 ? -9.176 -16.614 -24.904 1.00 33.65 109 GLY B O 1
ATOM 4469 N N . ALA B 1 114 ? -11.188 -17.099 -24.017 1.00 33.77 110 ALA B N 1
ATOM 4470 C CA . ALA B 1 114 ? -10.715 -18.341 -23.418 1.00 34.57 110 ALA B CA 1
ATOM 4471 C C . ALA B 1 114 ? -10.245 -19.332 -24.472 1.00 34.13 110 ALA B C 1
ATOM 4472 O O . ALA B 1 114 ? -9.302 -20.092 -24.227 1.00 35.15 110 ALA B O 1
ATOM 4479 N N . GLU B 1 115 ? -10.878 -19.331 -25.655 1.00 36.73 111 GLU B N 1
ATOM 4480 C CA . GLU B 1 115 ? -10.432 -20.217 -26.720 1.00 36.81 111 GLU B CA 1
ATOM 4481 C C . GLU B 1 115 ? -9.015 -19.915 -27.164 1.00 33.00 111 GLU B C 1
ATOM 4482 O O . GLU B 1 115 ? -8.392 -20.767 -27.787 1.00 39.25 111 GLU B O 1
ATOM 4494 N N . ALA B 1 116 ? -8.512 -18.721 -26.867 1.00 33.11 112 ALA B N 1
ATOM 4495 C CA . ALA B 1 116 ? -7.168 -18.302 -27.262 1.00 35.74 112 ALA B CA 1
ATOM 4496 C C . ALA B 1 116 ? -6.112 -18.613 -26.207 1.00 32.51 112 ALA B C 1
ATOM 4497 O O . ALA B 1 116 ? -4.939 -18.311 -26.409 1.00 32.87 112 ALA B O 1
ATOM 4504 N N . ILE B 1 117 ? -6.491 -19.221 -25.101 1.00 32.79 113 ILE B N 1
ATOM 4505 C CA . ILE B 1 117 ? -5.564 -19.459 -23.998 1.00 31.28 113 ILE B CA 1
ATOM 4506 C C . ILE B 1 117 ? -4.521 -20.497 -24.381 1.00 31.75 113 ILE B C 1
ATOM 4507 O O . ILE B 1 117 ? -3.337 -20.280 -24.125 1.00 31.95 113 ILE B O 1
ATOM 4523 N N . PRO B 1 118 ? -4.892 -21.613 -25.017 1.00 32.73 114 PRO B N 1
ATOM 4524 C CA . PRO B 1 118 ? -3.855 -22.583 -25.424 1.00 35.93 114 PRO B CA 1
ATOM 4525 C C . PRO B 1 118 ? -2.720 -21.955 -26.208 1.00 35.92 114 PRO B C 1
ATOM 4526 O O . PRO B 1 118 ? -1.550 -22.249 -25.957 1.00 34.32 114 PRO B O 1
ATOM 4537 N N . ALA B 1 119 ? -3.031 -21.068 -27.150 1.00 36.07 115 ALA B N 1
ATOM 4538 C CA . ALA B 1 119 ? -1.967 -20.384 -27.884 1.00 34.84 115 ALA B CA 1
ATOM 4539 C C . ALA B 1 119 ? -1.181 -19.474 -26.963 1.00 31.54 115 ALA B C 1
ATOM 4540 O O . ALA B 1 119 ? 0.042 -19.390 -27.044 1.00 31.08 115 ALA B O 1
ATOM 4547 N N . LEU B 1 120 ? -1.870 -18.776 -26.058 1.00 31.72 116 LEU B N 1
ATOM 4548 C CA . LEU B 1 120 ? -1.190 -17.886 -25.141 1.00 31.43 116 LEU B CA 1
ATOM 4549 C C . LEU B 1 120 ? -0.167 -18.632 -24.280 1.00 32.22 116 LEU B C 1
ATOM 4550 O O . LEU B 1 120 ? 0.901 -18.090 -23.973 1.00 31.91 116 LEU B O 1
ATOM 4566 N N . LEU B 1 121 ? -0.485 -19.856 -23.873 1.00 30.81 117 LEU B N 1
ATOM 4567 C CA . LEU B 1 121 ? 0.355 -20.607 -22.961 1.00 31.81 117 LEU B CA 1
ATOM 4568 C C . LEU B 1 121 ? 1.525 -21.308 -23.656 1.00 33.58 117 LEU B C 1
ATOM 4569 O O . LEU B 1 121 ? 2.459 -21.762 -22.987 1.00 31.85 117 LEU B O 1
ATOM 4585 N N . ARG B 1 122 ? 1.514 -21.395 -24.989 1.00 33.67 118 ARG B N 1
ATOM 4586 C CA . ARG B 1 122 ? 2.498 -22.236 -25.657 1.00 35.40 118 ARG B CA 1
ATOM 4587 C C . ARG B 1 122 ? 3.942 -21.833 -25.366 1.00 37.25 118 ARG B C 1
ATOM 4588 O O . ARG B 1 122 ? 4.771 -22.733 -25.150 1.00 39.17 118 ARG B O 1
ATOM 4609 N N . PRO B 1 123 ? 4.318 -20.557 -25.381 1.00 35.93 119 PRO B N 1
ATOM 4610 C CA . PRO B 1 123 ? 5.707 -20.214 -25.035 1.00 35.42 119 PRO B CA 1
ATOM 4611 C C . PRO B 1 123 ? 6.113 -20.701 -23.659 1.00 34.28 119 PRO B C 1
ATOM 4612 O O . PRO B 1 123 ? 7.273 -21.096 -23.447 1.00 33.94 119 PRO B O 1
ATOM 4623 N N . LEU B 1 124 ? 5.186 -20.719 -22.708 1.00 33.60 120 LEU B N 1
ATOM 4624 C CA . LEU B 1 124 ? 5.511 -21.198 -21.371 1.00 30.97 120 LEU B CA 1
ATOM 4625 C C . LEU B 1 124 ? 5.586 -22.709 -21.313 1.00 32.76 120 LEU B C 1
ATOM 4626 O O . LEU B 1 124 ? 6.468 -23.264 -20.646 1.00 34.86 120 LEU B O 1
ATOM 4642 N N . ARG B 1 125 ? 4.697 -23.402 -22.032 1.00 32.86 121 ARG B N 1
ATOM 4643 C CA . ARG B 1 125 ? 4.775 -24.859 -22.090 1.00 33.81 121 ARG B CA 1
ATOM 4644 C C . ARG B 1 125 ? 6.070 -25.307 -22.744 1.00 38.17 121 ARG B C 1
ATOM 4645 O O . ARG B 1 125 ? 6.719 -26.245 -22.270 1.00 39.53 121 ARG B O 1
ATOM 4666 N N . GLU B 1 126 ? 6.446 -24.666 -23.853 1.00 39.41 122 GLU B N 1
ATOM 4667 C CA . GLU B 1 126 ? 7.713 -25.004 -24.506 1.00 43.04 122 GLU B CA 1
ATOM 4668 C C . GLU B 1 126 ? 8.895 -24.775 -23.566 1.00 42.98 122 GLU B C 1
ATOM 4669 O O . GLU B 1 126 ? 9.936 -25.401 -23.715 1.00 47.11 122 GLU B O 1
ATOM 4681 N N . ALA B 1 127 ? 8.740 -23.879 -22.588 1.00 42.28 123 ALA B N 1
ATOM 4682 C CA . ALA B 1 127 ? 9.812 -23.605 -21.637 1.00 45.74 123 ALA B CA 1
ATOM 4683 C C . ALA B 1 127 ? 9.907 -24.652 -20.537 1.00 48.07 123 ALA B C 1
ATOM 4684 O O . ALA B 1 127 ? 10.939 -24.732 -19.859 1.00 50.56 123 ALA B O 1
ATOM 4691 N N . GLY B 1 128 ? 8.872 -25.460 -20.351 1.00 42.48 124 GLY B N 1
ATOM 4692 C CA . GLY B 1 128 ? 8.859 -26.495 -19.331 1.00 40.08 124 GLY B CA 1
ATOM 4693 C C . GLY B 1 128 ? 7.730 -26.350 -18.327 1.00 36.96 124 GLY B C 1
ATOM 4694 O O . GLY B 1 128 ? 7.513 -27.260 -17.530 1.00 40.68 124 GLY B O 1
ATOM 4698 N N . PHE B 1 129 ? 7.007 -25.244 -18.332 1.00 35.24 125 PHE B N 1
ATOM 4699 C CA . PHE B 1 129 ? 5.847 -25.099 -17.444 1.00 34.12 125 PHE B CA 1
ATOM 4700 C C . PHE B 1 129 ? 4.739 -26.048 -17.877 1.00 34.65 125 PHE B C 1
ATOM 4701 O O . PHE B 1 129 ? 4.461 -26.220 -19.076 1.00 35.26 125 PHE B O 1
ATOM 4718 N N . SER B 1 130 ? 4.113 -26.689 -16.907 1.00 34.63 126 SER B N 1
ATOM 4719 C CA . SER B 1 130 ? 2.916 -27.472 -17.192 1.00 34.67 126 SER B CA 1
ATOM 4720 C C . SER B 1 130 ? 1.803 -26.544 -17.685 1.00 33.57 126 SER B C 1
ATOM 4721 O O . SER B 1 130 ? 1.844 -25.320 -17.520 1.00 31.84 126 SER B O 1
ATOM 4729 N N . ASP B 1 131 ? 0.803 -27.141 -18.330 1.00 38.08 127 ASP B N 1
ATOM 4730 C CA . ASP B 1 131 ? -0.338 -26.357 -18.792 1.00 39.67 127 ASP B CA 1
ATOM 4731 C C . ASP B 1 131 ? -1.002 -25.631 -17.628 1.00 36.47 127 ASP B C 1
ATOM 4732 O O . ASP B 1 131 ? -1.344 -24.444 -17.729 1.00 32.78 127 ASP B O 1
ATOM 4741 N N . LYS B 1 132 ? -1.176 -26.323 -16.513 1.00 34.82 128 LYS B N 1
ATOM 4742 C CA . LYS B 1 132 ? -1.807 -25.712 -15.343 1.00 35.02 128 LYS B CA 1
ATOM 4743 C C . LYS B 1 132 ? -0.950 -24.587 -14.778 1.00 32.60 128 LYS B C 1
ATOM 4744 O O . LYS B 1 132 ? -1.472 -23.524 -14.405 1.00 29.01 128 LYS B O 1
ATOM 4763 N N . GLU B 1 133 ? 0.378 -24.817 -14.664 1.00 32.24 129 GLU B N 1
ATOM 4764 C CA . GLU B 1 133 ? 1.241 -23.770 -14.131 1.00 30.88 129 GLU B CA 1
ATOM 4765 C C . GLU B 1 133 ? 1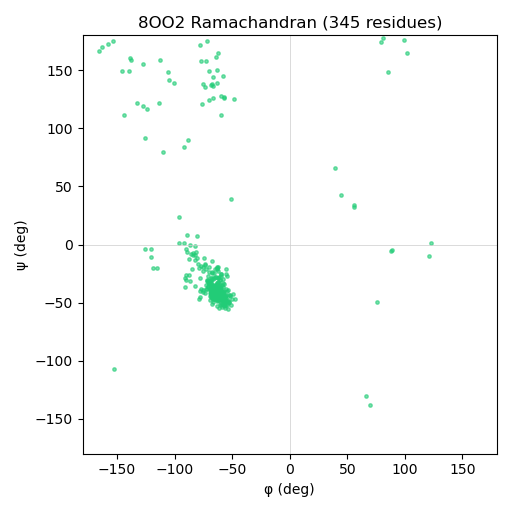.336 -22.605 -15.079 1.00 27.22 129 GLU B C 1
ATOM 4766 O O . GLU B 1 133 ? 1.357 -21.453 -14.654 1.00 24.95 129 GLU B O 1
ATOM 4778 N N . ALA B 1 134 ? 1.410 -22.878 -16.396 1.00 27.62 130 ALA B N 1
ATOM 4779 C CA . ALA B 1 134 ? 1.501 -21.796 -17.366 1.00 25.25 130 ALA B CA 1
ATOM 4780 C C . ALA B 1 134 ? 0.345 -20.815 -17.232 1.00 22.61 130 ALA B C 1
ATOM 4781 O O . ALA B 1 134 ? 0.543 -19.592 -17.243 1.00 21.56 130 ALA B O 1
ATOM 4788 N N . LEU B 1 135 ? -0.862 -21.312 -17.064 1.00 24.95 131 LEU B N 1
ATOM 4789 C CA . LEU B 1 135 ? -1.999 -20.414 -16.870 1.00 23.75 131 LEU B CA 1
ATOM 4790 C C . LEU B 1 135 ? -1.855 -19.618 -15.563 1.00 21.82 131 LEU B C 1
ATOM 4791 O O . LEU B 1 135 ? -2.093 -18.393 -15.517 1.00 20.64 131 LEU B O 1
ATOM 4807 N N . THR B 1 136 ? -1.479 -20.288 -14.484 1.00 23.18 132 THR B N 1
ATOM 4808 C CA . THR B 1 136 ? -1.287 -19.569 -13.213 1.00 23.21 132 THR B CA 1
ATOM 4809 C C . THR B 1 136 ? -0.235 -18.466 -13.358 1.00 21.69 132 THR B C 1
ATOM 4810 O O . THR B 1 136 ? -0.388 -17.358 -12.804 1.00 21.07 132 THR B O 1
ATOM 4821 N N . VAL B 1 137 ? 0.788 -18.696 -14.172 1.00 23.06 133 VAL B N 1
ATOM 4822 C CA . VAL B 1 137 ? 1.791 -17.670 -14.419 1.00 22.01 133 VAL B CA 1
ATOM 4823 C C . VAL B 1 137 ? 1.161 -16.469 -15.086 1.00 21.30 133 VAL B C 1
ATOM 4824 O O . VAL B 1 137 ? 1.429 -15.321 -14.723 1.00 22.50 133 VAL B O 1
ATOM 4837 N N . ILE B 1 138 ? 0.362 -16.705 -16.108 1.00 22.58 134 ILE B N 1
ATOM 4838 C CA . ILE B 1 138 ? -0.321 -15.620 -16.812 1.00 20.66 134 ILE B CA 1
ATOM 4839 C C . ILE B 1 138 ? -1.170 -14.800 -15.831 1.00 22.48 134 ILE B C 1
ATOM 4840 O O . ILE B 1 138 ? -1.086 -13.575 -15.796 1.00 21.77 134 ILE B O 1
ATOM 4856 N N . ILE B 1 139 ? -2.014 -15.474 -15.056 1.00 21.13 135 ILE B N 1
ATOM 4857 C CA . ILE B 1 139 ? -2.925 -14.769 -14.149 1.00 21.68 135 ILE B CA 1
ATOM 4858 C C . ILE B 1 139 ? -2.106 -13.952 -13.143 1.00 20.64 135 ILE B C 1
ATOM 4859 O O . ILE B 1 139 ? -2.410 -12.767 -12.897 1.00 17.46 135 ILE B O 1
ATOM 4875 N N . THR B 1 140 ? -1.067 -14.578 -12.564 1.00 21.18 136 THR B N 1
ATOM 4876 C CA . THR B 1 140 ? -0.238 -13.903 -11.564 1.00 22.07 136 THR B CA 1
ATOM 4877 C C . THR B 1 140 ? 0.453 -12.658 -12.122 1.00 21.75 136 THR B C 1
ATOM 4878 O O . THR B 1 140 ? 0.446 -11.590 -11.490 1.00 20.50 136 THR B O 1
ATOM 4889 N N . ILE B 1 141 ? 1.037 -12.759 -13.317 1.00 20.23 137 ILE B N 1
ATOM 4890 C CA . ILE B 1 141 ? 1.743 -11.602 -13.881 1.00 22.43 137 ILE B CA 1
ATOM 4891 C C . ILE B 1 141 ? 0.763 -10.450 -14.142 1.00 22.02 137 ILE B C 1
ATOM 4892 O O . ILE B 1 141 ? 1.068 -9.263 -13.902 1.00 20.10 137 ILE B O 1
ATOM 4908 N N . GLY B 1 142 ? -0.444 -10.764 -14.594 1.00 20.32 138 GLY B N 1
ATOM 4909 C CA . GLY B 1 142 ? -1.415 -9.717 -14.875 1.00 20.23 138 GLY B CA 1
ATOM 4910 C C . GLY B 1 142 ? -1.872 -9.039 -13.574 1.00 20.96 138 GLY B C 1
ATOM 4911 O O . GLY B 1 142 ? -2.072 -7.838 -13.543 1.00 20.96 138 GLY B O 1
ATOM 4915 N N . ARG B 1 143 ? -1.987 -9.800 -12.501 1.00 17.83 139 ARG B N 1
ATOM 4916 C CA . ARG B 1 143 ? -2.468 -9.271 -11.229 1.00 20.15 139 ARG B CA 1
ATOM 4917 C C . ARG B 1 143 ? -1.394 -8.456 -10.554 1.00 19.04 139 ARG B C 1
ATOM 4918 O O . ARG B 1 143 ? -1.680 -7.415 -9.986 1.00 17.15 139 ARG B O 1
ATOM 4939 N N . TYR B 1 144 ? -0.127 -8.888 -10.621 1.00 20.01 140 TYR B N 1
ATOM 4940 C CA . TYR B 1 144 ? 0.946 -8.028 -10.152 1.00 20.36 140 TYR B CA 1
ATOM 4941 C C . TYR B 1 144 ? 0.928 -6.688 -10.888 1.00 20.06 140 TYR B C 1
ATOM 4942 O O . TYR B 1 144 ? 0.967 -5.611 -10.283 1.00 19.20 140 TYR B O 1
ATOM 4960 N N . THR B 1 145 ? 0.781 -6.737 -12.216 1.00 18.50 141 THR B N 1
ATOM 4961 C CA . THR B 1 145 ? 0.781 -5.497 -12.962 1.00 18.43 141 THR B CA 1
ATOM 4962 C C . THR B 1 145 ? -0.412 -4.644 -12.596 1.00 19.56 141 THR B C 1
ATOM 4963 O O . THR B 1 145 ? -0.295 -3.415 -12.469 1.00 18.55 141 THR B O 1
ATOM 4974 N N . LEU B 1 146 ? -1.581 -5.266 -12.473 1.00 19.01 142 LEU B N 1
ATOM 4975 C CA . LEU B 1 146 ? -2.792 -4.535 -12.121 1.00 19.58 142 LEU B CA 1
ATOM 4976 C C . LEU B 1 146 ? -2.624 -3.847 -10.765 1.00 20.29 142 LEU B C 1
ATOM 4977 O O . LEU B 1 146 ? -3.032 -2.678 -10.592 1.00 20.98 142 LEU B O 1
ATOM 4993 N N . GLY B 1 147 ? -2.000 -4.536 -9.822 1.00 18.80 143 GLY B N 1
ATOM 4994 C CA . GLY B 1 147 ? -1.816 -3.939 -8.500 1.00 19.93 143 GLY B CA 1
ATOM 4995 C C . GLY B 1 147 ? -0.887 -2.729 -8.543 1.00 19.73 143 GLY B C 1
ATOM 4996 O O . GLY B 1 147 ? -1.138 -1.719 -7.892 1.00 19.64 143 GLY B O 1
ATOM 5000 N N . CYS B 1 148 ? 0.158 -2.796 -9.366 1.00 20.39 144 CYS B N 1
ATOM 5001 C CA . CYS B 1 148 ? 1.064 -1.664 -9.495 1.00 20.93 144 CYS B CA 1
ATOM 5002 C C . CYS B 1 148 ? 0.355 -0.491 -10.124 1.00 23.02 144 CYS B C 1
ATOM 5003 O O . CYS B 1 148 ? 0.447 0.637 -9.645 1.00 24.92 144 CYS B O 1
ATOM 5011 N N . VAL B 1 149 ? -0.381 -0.734 -11.224 1.00 21.97 145 VAL B N 1
ATOM 5012 C CA . VAL B 1 149 ? -1.020 0.384 -11.933 1.00 20.78 145 VAL B CA 1
ATOM 5013 C C . VAL B 1 149 ? -2.028 1.075 -11.026 1.00 24.20 145 VAL B C 1
ATOM 5014 O O . VAL B 1 149 ? -2.080 2.301 -10.901 1.00 29.01 145 VAL B O 1
ATOM 5027 N N . ILE B 1 150 ? -2.871 0.273 -10.359 1.00 22.61 146 ILE B N 1
ATOM 5028 C CA . ILE B 1 150 ? -3.971 0.879 -9.614 1.00 25.85 146 ILE B CA 1
ATOM 5029 C C . ILE B 1 150 ? -3.467 1.618 -8.390 1.00 26.50 146 ILE B C 1
ATOM 5030 O O . ILE B 1 150 ? -4.116 2.579 -7.937 1.00 28.76 146 ILE B O 1
ATOM 5046 N N . ASP B 1 151 ? -2.283 1.254 -7.884 1.00 24.76 147 ASP B N 1
ATOM 5047 C CA . ASP B 1 151 ? -1.720 1.901 -6.700 1.00 25.60 147 ASP B CA 1
ATOM 5048 C C . ASP B 1 151 ? -0.847 3.090 -7.052 1.00 31.94 147 ASP B C 1
ATOM 5049 O O . ASP B 1 151 ? -0.777 4.076 -6.325 1.00 30.64 147 ASP B O 1
ATOM 5058 N N . GLU B 1 152 ? -0.092 3.000 -8.153 1.00 34.88 148 GLU B N 1
ATOM 5059 C CA . GLU B 1 152 ? 0.789 4.117 -8.501 1.00 40.06 148 GLU B CA 1
ATOM 5060 C C . GLU B 1 152 ? 0.009 5.353 -8.900 1.00 49.07 148 GLU B C 1
ATOM 5061 O O . GLU B 1 152 ? 0.604 6.435 -8.964 1.00 51.81 148 GLU B O 1
ATOM 5073 N N . GLN B 1 153 ? -1.289 5.222 -9.167 1.00 57.16 149 GLN B N 1
ATOM 5074 C CA . GLN B 1 153 ? -2.132 6.391 -9.417 1.00 69.72 149 GLN B CA 1
ATOM 5075 C C . GLN B 1 153 ? -2.309 7.168 -8.115 1.00 77.00 149 GLN B C 1
ATOM 5076 O O . GLN B 1 153 ? -2.734 6.606 -7.102 1.00 85.81 149 GLN B O 1
ATOM 5090 N N . ARG B 1 154 ? -1.966 8.453 -8.135 1.00 79.00 150 ARG B N 1
ATOM 5091 C CA . ARG B 1 154 ? -2.075 9.310 -6.959 1.00 75.35 150 ARG B CA 1
ATOM 5092 C C . ARG B 1 154 ? -2.500 10.703 -7.403 1.00 71.37 150 ARG B C 1
ATOM 5093 O O . ARG B 1 154 ? -1.715 11.406 -8.050 1.00 74.46 150 ARG B O 1
ATOM 5114 N N . PRO B 1 155 ? -3.726 11.145 -7.074 1.00 75.77 151 PRO B N 1
ATOM 5115 C CA . PRO B 1 155 ? -4.140 12.504 -7.450 1.00 80.02 151 PRO B CA 1
ATOM 5116 C C . PRO B 1 155 ? -3.130 13.579 -7.045 1.00 76.61 151 PRO B C 1
ATOM 5117 O O . PRO B 1 155 ? -2.297 13.958 -7.876 1.00 77.63 151 PRO B O 1
ATOM 5128 N N . GLY B 1 165 ? 10.376 6.402 -10.179 1.00 81.43 161 GLY B N 1
ATOM 5129 C CA . GLY B 1 165 ? 10.218 5.616 -8.961 1.00 66.16 161 GLY B CA 1
ATOM 5130 C C . GLY B 1 165 ? 9.181 4.520 -9.121 1.00 54.22 161 GLY B C 1
ATOM 5131 O O . GLY B 1 165 ? 9.429 3.355 -8.791 1.00 46.11 161 GLY B O 1
ATOM 5135 N N . ALA B 1 166 ? 8.004 4.881 -9.636 1.00 50.64 162 ALA B N 1
ATOM 5136 C CA . ALA B 1 166 ? 6.997 3.877 -9.953 1.00 46.17 162 ALA B CA 1
ATOM 5137 C C . ALA B 1 166 ? 7.530 2.878 -10.975 1.00 41.52 162 ALA B C 1
ATOM 5138 O O . ALA B 1 166 ? 7.265 1.666 -10.875 1.00 37.22 162 ALA B O 1
ATOM 5145 N N . ASP B 1 167 ? 8.287 3.364 -11.962 1.00 42.77 163 ASP B N 1
ATOM 5146 C CA . ASP B 1 167 ? 8.865 2.463 -12.958 1.00 43.57 163 ASP B CA 1
ATOM 5147 C C . ASP B 1 167 ? 9.872 1.517 -12.313 1.00 42.23 163 ASP B C 1
ATOM 5148 O O . ASP B 1 167 ? 9.839 0.304 -12.553 1.00 35.69 163 ASP B O 1
ATOM 5157 N N . ASP B 1 168 ? 10.754 2.056 -11.467 1.00 44.13 164 ASP B N 1
ATOM 5158 C CA . ASP B 1 168 ? 11.756 1.220 -10.817 1.00 42.90 164 ASP B CA 1
ATOM 5159 C C . ASP B 1 168 ? 11.109 0.187 -9.917 1.00 34.88 164 ASP B C 1
ATOM 5160 O O . ASP B 1 168 ? 11.478 -0.994 -9.925 1.00 33.25 164 ASP B O 1
ATOM 5169 N N . THR B 1 169 ? 10.123 0.609 -9.122 1.00 31.76 165 THR B N 1
ATOM 5170 C CA . THR B 1 169 ? 9.445 -0.338 -8.253 1.00 31.45 165 THR B CA 1
ATOM 5171 C C . THR B 1 169 ? 8.728 -1.418 -9.045 1.00 29.78 165 THR B C 1
ATOM 5172 O O . THR B 1 169 ? 8.755 -2.594 -8.676 1.00 27.68 165 THR B O 1
ATOM 5183 N N . PHE B 1 170 ? 8.076 -1.037 -10.140 1.00 28.31 166 PHE B N 1
ATOM 5184 C CA . PHE B 1 170 ? 7.431 -2.033 -10.997 1.00 27.36 166 PHE B CA 1
ATOM 5185 C C . PHE B 1 170 ? 8.422 -3.095 -11.470 1.00 23.43 166 PHE B C 1
ATOM 5186 O O . PHE B 1 170 ? 8.192 -4.283 -11.321 1.00 22.47 166 PHE B O 1
ATOM 5203 N N . GLU B 1 171 ? 9.531 -2.690 -12.087 1.00 28.42 167 GLU B N 1
ATOM 5204 C CA . GLU B 1 171 ? 10.463 -3.704 -12.617 1.00 27.62 167 GLU B CA 1
ATOM 5205 C C . GLU B 1 171 ? 11.149 -4.469 -11.511 1.00 26.99 167 GLU B C 1
ATOM 5206 O O . GLU B 1 171 ? 11.506 -5.639 -11.709 1.00 25.35 167 GLU B O 1
ATOM 5218 N N . PHE B 1 172 ? 11.385 -3.820 -10.365 1.00 27.69 168 PHE B N 1
ATOM 5219 C CA . PHE B 1 172 ? 11.962 -4.543 -9.232 1.00 29.11 168 PHE B CA 1
ATOM 5220 C C . PHE B 1 172 ? 11.117 -5.769 -8.929 1.00 24.81 168 PHE B C 1
ATOM 5221 O O . PHE B 1 172 ? 11.632 -6.886 -8.836 1.00 23.8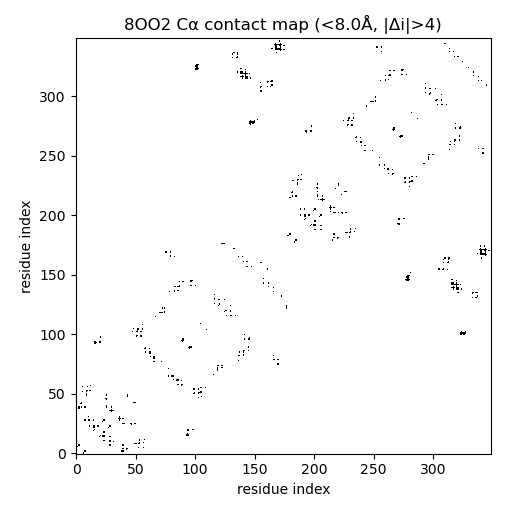6 168 PHE B O 1
ATOM 5238 N N . GLY B 1 173 ? 9.786 -5.582 -8.806 1.00 25.16 169 GLY B N 1
ATOM 5239 C CA . GLY B 1 173 ? 8.922 -6.692 -8.504 1.00 23.04 169 GLY B CA 1
ATOM 5240 C C . GLY B 1 173 ? 8.753 -7.625 -9.680 1.00 25.07 169 GLY B C 1
ATOM 5241 O O . GLY B 1 173 ? 8.622 -8.843 -9.509 1.00 23.11 169 GLY B O 1
ATOM 5245 N N . LEU B 1 174 ? 8.732 -7.065 -10.899 1.00 21.82 170 LEU B N 1
ATOM 5246 C CA . LEU B 1 174 ? 8.583 -7.924 -12.078 1.00 23.33 170 LEU B CA 1
ATOM 5247 C C . LEU B 1 174 ? 9.756 -8.882 -12.162 1.00 23.91 170 LEU B C 1
ATOM 5248 O O . LEU B 1 174 ? 9.576 -10.080 -12.391 1.00 23.44 170 LEU B O 1
ATOM 5264 N N . GLN B 1 175 ? 10.948 -8.367 -11.988 1.00 25.05 171 GLN B N 1
ATOM 5265 C CA . GLN B 1 175 ? 12.148 -9.211 -12.167 1.00 29.59 171 GLN B CA 1
ATOM 5266 C C . GLN B 1 175 ? 12.222 -10.266 -11.072 1.00 26.66 171 GLN B C 1
ATOM 5267 O O . GLN B 1 175 ? 12.634 -11.405 -11.329 1.00 27.89 171 GLN B O 1
ATOM 5281 N N . ALA B 1 176 ? 11.840 -9.905 -9.850 1.00 27.45 172 ALA B N 1
ATOM 5282 C CA . ALA B 1 176 ? 11.793 -10.873 -8.764 1.00 26.11 172 ALA B CA 1
ATOM 5283 C C . ALA B 1 176 ? 10.777 -11.966 -9.045 1.00 26.77 172 ALA B C 1
ATOM 5284 O O . ALA B 1 176 ? 11.074 -13.159 -8.915 1.00 26.31 172 ALA B O 1
ATOM 5291 N N . LEU B 1 177 ? 9.564 -11.575 -9.463 1.00 24.99 173 LEU B N 1
ATOM 5292 C CA . LEU B 1 177 ? 8.559 -12.558 -9.826 1.00 25.71 173 LEU B CA 1
ATOM 5293 C C . LEU B 1 177 ? 9.088 -13.489 -10.908 1.00 25.81 173 LEU B C 1
ATOM 5294 O O . LEU B 1 177 ? 9.012 -14.713 -10.788 1.00 24.23 173 LEU B O 1
ATOM 5310 N N . LEU B 1 178 ? 9.672 -12.928 -11.957 1.00 26.60 174 LEU B N 1
ATOM 5311 C CA . LEU B 1 178 ? 10.140 -13.747 -13.059 1.00 29.19 174 LEU B CA 1
ATOM 5312 C C . LEU B 1 178 ? 11.305 -14.660 -12.633 1.00 30.02 174 LEU B C 1
ATOM 5313 O O . LEU B 1 178 ? 11.421 -15.807 -13.095 1.00 30.52 174 LEU B O 1
ATOM 5329 N N . ALA B 1 179 ? 12.192 -14.169 -11.771 1.00 30.52 175 ALA B N 1
ATOM 5330 C CA . ALA B 1 179 ? 13.252 -15.018 -11.273 1.00 32.95 175 ALA B CA 1
ATOM 5331 C C . ALA B 1 179 ? 12.698 -16.164 -10.434 1.00 31.57 175 ALA B C 1
ATOM 5332 O O . ALA B 1 179 ? 13.199 -17.298 -10.509 1.00 31.35 175 ALA B O 1
ATOM 5339 N N . GLY B 1 180 ? 11.673 -15.893 -9.608 1.00 29.90 176 GLY B N 1
ATOM 5340 C CA . GLY B 1 180 ? 11.076 -16.970 -8.839 1.00 28.47 176 GLY B CA 1
ATOM 5341 C C . GLY B 1 180 ? 10.397 -18.008 -9.708 1.00 30.11 176 GLY B C 1
ATOM 5342 O O . GLY B 1 180 ? 10.413 -19.201 -9.401 1.00 31.46 176 GLY B O 1
ATOM 5346 N N . LEU B 1 181 ? 9.781 -17.579 -10.793 1.00 30.70 177 LEU B N 1
ATOM 5347 C CA . LEU B 1 181 ? 9.189 -18.536 -11.724 1.00 33.86 177 LEU B CA 1
ATOM 5348 C C . LEU B 1 181 ? 10.271 -19.365 -12.406 1.00 36.73 177 LEU B C 1
ATOM 5349 O O . LEU B 1 181 ? 10.126 -20.584 -12.577 1.00 37.67 177 LEU B O 1
ATOM 5365 N N . ARG B 1 182 ? 11.375 -18.729 -12.786 1.00 36.91 178 ARG B N 1
ATOM 5366 C CA . ARG B 1 182 ? 12.487 -19.470 -13.394 1.00 39.33 178 ARG B CA 1
ATOM 5367 C C . ARG B 1 182 ? 12.976 -20.580 -12.469 1.00 41.37 178 ARG B C 1
ATOM 5368 O O . ARG B 1 182 ? 13.269 -21.689 -12.918 1.00 44.55 178 ARG B O 1
ATOM 5389 N N . ALA B 1 183 ? 13.043 -20.319 -11.169 1.00 39.55 179 ALA B N 1
ATOM 5390 C CA . ALA B 1 183 ? 13.517 -21.307 -10.176 1.00 41.32 179 ALA B CA 1
ATOM 5391 C C . ALA B 1 183 ? 12.588 -22.521 -10.147 1.00 43.83 179 ALA B C 1
ATOM 5392 O O . ALA B 1 183 ? 13.042 -23.576 -9.708 1.00 46.82 179 ALA B O 1
ATOM 5399 N N . ARG B 1 184 ? 11.363 -22.377 -10.633 1.00 44.69 180 ARG B N 1
ATOM 5400 C CA . ARG B 1 184 ? 10.354 -23.456 -10.620 1.00 49.08 180 ARG B CA 1
ATOM 5401 C C . ARG B 1 184 ? 10.637 -24.471 -11.728 1.00 57.31 180 ARG B C 1
ATOM 5402 O O . ARG B 1 184 ? 10.092 -25.578 -11.636 1.00 65.01 180 ARG B O 1
ATOM 5423 N N . LEU B 1 185 ? 11.433 -24.120 -12.742 1.00 53.84 181 LEU B N 1
ATOM 5424 C CA . LEU B 1 185 ? 11.722 -25.019 -13.854 1.00 54.08 181 LEU B CA 1
ATOM 5425 C C . LEU B 1 185 ? 12.913 -25.932 -13.544 1.00 55.23 181 LEU B C 1
ATOM 5426 O O . LEU B 1 185 ? 13.694 -25.635 -12.635 1.00 55.92 181 LEU B O 1
#

Foldseek 3Di:
DDLDLLVLLVLQLVQCQVPNPVCHFLVNSLVVVDPCSVSNVVPDVGRLSSLLSNLCVQLCVQCVVLLPDPPDACVLVSLLVSLVSLLVSLLVGHCSLVSNPPHDHDPVRVVCVVSVQVNVVVLPDDSVRSVVLNVVSNVLSSVLNVVLPDPDDDDDHSVVVSVVVSVVSSVVSNVVD/DDLDLLVLLVLQLVQCQVPNPVQGWLVSSLVVVPPCSVSSCVQPVTRQSSLLSNLVVLLCVQCVVLLPDDPDPDVLVSLVVSLVSLLVSLLVGGCSLVSNPPHDHDPVRVVSVVSVQVNVVVVPDDSVVSVVLVVVSNVLSSVLNVVVDDCVSVVVSVVVSVVSSVVVVVVD

Secondary structure (DSSP, 8-state):
----HHHHHHHHHHHHHHH-GGG-SHHHHHHHHGGGGGGGGGT-SSHHHHHHHHHHHHHHHHHHHHHT--S---HHHHHHHHHHHHHHHHHHSTTHHHHHTT----HHHHTTHHHHHHHHHHHT--HHHHHHHHHHHHHHHHHHHHHH-----SSS-HHHHHHHHHHHHHHHHHTT-/----HHHHHHHHHHHHHHH-GGG-SHHHHHHTTGGGGGGGGGT-SSHHHHHHHHHHHHHHHHHHHHHT--S-S-HHHHHHHHHHHHHHHHHHSTTHHHHHTT----HHHHTTHHHHHHHHHHHT--HHHHHHHHHHHHHHHHHHHHHH----HHHHHHHHHHHHHHHHHHT-

B-factor: mean 39.41, std 16.18, range [14.46, 130.15]

InterPro domains:
  IPR001647 DNA-binding HTH domain, TetR-type [PF00440] (10-52)
  IPR001647 DNA-binding HTH domain, TetR-type [PR00455] (8-21)
  IPR001647 DNA-binding HTH domain, TetR-type [PR00455] (29-52)
  IPR001647 DNA-binding HTH domain, TetR-type [PS50977] (2-62)
  IPR003012 Tetracycline transcriptional regulator, TetR [PR00400] (20-43)
  IPR003012 Tetracycline transcriptional regulator, TetR [PR00400] (75-94)
  IPR003012 Tetracycline transcriptional regulator, TetR [PR00400] (95-118)
  IPR003012 Tetracycline transcriptional regulator, TetR [PR00400] (130-149)
  IPR004111 Tetracycline repressor TetR, C-terminal [PF02909] (74-151)
  IPR009057 Homedomain-like superfamily [SSF46689] (6-68)
  IPR023772 DNA-binding HTH domain, TetR-type, conserved site [PS01081] (20-51)
  IPR036271 Tetracyclin repressor-like, C-terminal domain superfamily [SSF48498] (73-183)
  IPR050109 HTH-type, TetR-like transcriptional regulator [PTHR30055] (9-184)